Protein AF-A0A5D0RRG0-F1 (afdb_monomer_lite)

Radius of gyration: 28.79 Å; chains: 1; bounding box: 75×60×84 Å

Secondary structure (DSSP, 8-state):
-------------------------------------SS---S--EEEEE-TTT-BEEETT-----SHHHHTT--GGGGSSSHHHHHHHHH-HHHHHHHHHHHH--SS--------HHHHHHHHHHS-HHHHHHHHHHHHHHHTSPP-TTTTSTTT--S-SSHHHHHHHHHHTS-HHHHHHHTEEEEEEEETTEEEEEEEE-S-HHHHHHHHHHTT-SEEEEE-

Foldseek 3Di:
DDDDDDDDDDDDDDDDDDDDDDDDDDDPPPPPPPDDPPPDPDLAQWEWAQEPPFLFTFGDPDDFDFFLCQQLVHDLVCLPPDPSVLVVVVQFVLVLVLLCCLQVVDDDCPPPDDPDSVNSNVSLVPDDPVSNVVSSVVVVVNRRGGDPCPPRRVVRGPDDRGRFSVQQVVVVPDDVVLCVQLQKDWDWDDDVPDTDTGIGRPDDQVSSQVSCVVVVHSYHYDHD

Organism: NCBI:txid2603819

pLDDT: mean 74.75, std 23.19, range [27.7, 97.56]

Sequence (224 aa):
MSKKTVPQTTENQATQSQSSGAGDLGTEAQINATTKTDGAHPAELMIFDVMPDSGEIVLSDYEPNTDRYTAYDVSPDELQFGEGFYDLLDRIEELRSEIYWRAVEPDGDDELEDYETGMIAELIDALPDQKRTELSRQLQRWFECEPDFEERDSNDIVRPMDGRQFAFELFWNYDPEILDALQISVVEGEHPGSSYYAPEMEGPVDEANRIAEERGLPWRFRLG

Structure (mmCIF, N/CA/C/O backbone):
data_AF-A0A5D0RRG0-F1
#
_entry.id   AF-A0A5D0RRG0-F1
#
loop_
_atom_site.group_PDB
_atom_site.id
_atom_site.type_symbol
_atom_site.label_atom_id
_atom_site.label_alt_id
_atom_site.label_comp_id
_atom_site.label_asym_id
_atom_site.label_entity_id
_atom_site.label_seq_id
_atom_site.pdbx_PDB_ins_code
_atom_site.Cartn_x
_atom_site.Cartn_y
_atom_site.Cartn_z
_atom_site.occupancy
_atom_site.B_iso_or_equiv
_atom_site.auth_seq_id
_atom_site.auth_comp_id
_atom_site.auth_asym_id
_atom_site.auth_atom_id
_atom_site.pdbx_PDB_model_num
ATOM 1 N N . MET A 1 1 ? -44.900 -22.771 -59.179 1.00 38.78 1 MET A N 1
ATOM 2 C CA . MET A 1 1 ? -45.135 -24.230 -59.110 1.00 38.78 1 MET A CA 1
ATOM 3 C C . MET A 1 1 ? -44.524 -24.697 -57.801 1.00 38.78 1 MET A C 1
ATOM 5 O O . MET A 1 1 ? -43.333 -24.535 -57.630 1.00 38.78 1 MET A O 1
ATOM 9 N N . SER A 1 2 ? -45.357 -24.819 -56.767 1.00 35.19 2 SER A N 1
ATOM 10 C CA . SER A 1 2 ? -45.807 -26.104 -56.195 1.00 35.19 2 SER A CA 1
ATOM 11 C C . SER A 1 2 ? -44.717 -26.778 -55.364 1.00 35.19 2 SER A C 1
ATOM 13 O O . SER A 1 2 ? -43.652 -27.029 -55.891 1.00 35.19 2 SER A O 1
ATOM 15 N N . LYS A 1 3 ? -44.913 -27.194 -54.115 1.00 31.44 3 LYS A N 1
ATOM 16 C CA . LYS A 1 3 ? -45.988 -27.107 -53.106 1.00 31.44 3 LYS A CA 1
ATOM 17 C C . LYS A 1 3 ? -45.394 -27.861 -51.895 1.00 31.44 3 LYS A C 1
ATOM 19 O O . LYS A 1 3 ? -44.789 -28.892 -52.140 1.00 31.44 3 LYS A O 1
ATOM 24 N N . LYS A 1 4 ? -45.642 -27.359 -50.672 1.00 31.16 4 LYS A N 1
ATOM 25 C CA . LYS A 1 4 ? -46.037 -28.063 -49.420 1.00 31.16 4 LYS A CA 1
ATOM 26 C C . LYS A 1 4 ? -45.253 -29.348 -49.012 1.00 31.16 4 LYS A C 1
ATOM 28 O O . LYS A 1 4 ? -44.971 -30.201 -49.831 1.00 31.16 4 LYS A O 1
ATOM 33 N N . THR A 1 5 ? -45.000 -29.676 -47.743 1.00 33.75 5 THR A N 1
ATOM 34 C CA . THR A 1 5 ? -45.968 -29.777 -46.634 1.00 33.75 5 THR A CA 1
ATOM 35 C C . THR A 1 5 ? -45.214 -30.169 -45.345 1.00 33.75 5 THR A C 1
ATOM 37 O O . THR A 1 5 ? -44.470 -31.141 -45.355 1.00 33.75 5 THR A O 1
ATOM 40 N N . VAL A 1 6 ? -45.449 -29.438 -44.255 1.00 39.88 6 VAL A N 1
ATOM 41 C CA . VAL A 1 6 ? -45.415 -29.871 -42.832 1.00 39.88 6 VAL A CA 1
ATOM 42 C C . VAL A 1 6 ? -46.835 -30.419 -42.548 1.00 39.88 6 VAL A C 1
ATOM 44 O O . VAL A 1 6 ? -47.739 -29.810 -43.139 1.00 39.88 6 VAL A O 1
ATOM 47 N N . PRO A 1 7 ? -47.129 -31.481 -41.737 1.00 43.53 7 PRO A N 1
ATOM 48 C CA . PRO A 1 7 ? -47.170 -31.300 -40.266 1.00 43.53 7 PRO A CA 1
ATOM 49 C C . PRO A 1 7 ? -47.192 -32.517 -39.287 1.00 43.53 7 PRO A C 1
ATOM 51 O O . PRO A 1 7 ? -47.435 -33.651 -39.676 1.00 43.53 7 PRO A O 1
ATOM 54 N N . GLN A 1 8 ? -47.041 -32.153 -37.993 1.00 31.16 8 GLN A N 1
ATOM 55 C CA . GLN A 1 8 ? -47.723 -32.621 -36.750 1.00 31.16 8 GLN A CA 1
ATOM 56 C C . GLN A 1 8 ? -47.460 -34.045 -36.201 1.00 31.16 8 GLN A C 1
ATOM 58 O O . GLN A 1 8 ? -47.454 -35.005 -36.956 1.00 31.16 8 GLN A O 1
ATOM 63 N N . THR A 1 9 ? -47.074 -34.258 -34.927 1.00 31.39 9 THR A N 1
ATOM 64 C CA . THR A 1 9 ? -47.675 -34.012 -33.575 1.00 31.39 9 THR A CA 1
ATOM 65 C C . THR A 1 9 ? -48.423 -35.237 -33.030 1.00 31.39 9 THR A C 1
ATOM 67 O O . THR A 1 9 ? -49.401 -35.674 -33.625 1.00 31.39 9 THR A O 1
ATOM 70 N N . THR A 1 10 ? -48.016 -35.727 -31.850 1.00 34.03 10 THR A N 1
ATOM 71 C CA . THR A 1 10 ? -48.849 -36.431 -30.839 1.00 34.03 10 THR A CA 1
ATOM 72 C C . THR A 1 10 ? -48.050 -36.409 -29.519 1.00 34.03 10 THR A C 1
ATOM 74 O O . THR A 1 10 ? -46.910 -36.857 -29.508 1.00 34.03 10 THR A O 1
ATOM 77 N N . GLU A 1 11 ? -48.389 -35.606 -28.503 1.00 30.50 11 GLU A N 1
ATOM 78 C CA . GLU A 1 11 ? -49.368 -35.835 -27.414 1.00 30.50 11 GLU A CA 1
ATOM 79 C C . GLU A 1 11 ? -49.243 -37.172 -26.655 1.00 30.50 11 GLU A C 1
ATOM 81 O O . GLU A 1 11 ? -49.491 -38.233 -27.219 1.00 30.50 11 GLU A O 1
ATOM 86 N N . ASN A 1 12 ? -48.919 -37.085 -25.354 1.00 32.94 12 ASN A N 1
ATOM 87 C CA . ASN A 1 12 ? -49.545 -37.815 -24.230 1.00 32.94 12 ASN A CA 1
ATOM 88 C C . ASN A 1 12 ? -48.937 -37.294 -22.910 1.00 32.94 12 ASN A C 1
ATOM 90 O O . ASN A 1 12 ? -47.729 -37.356 -22.725 1.00 32.94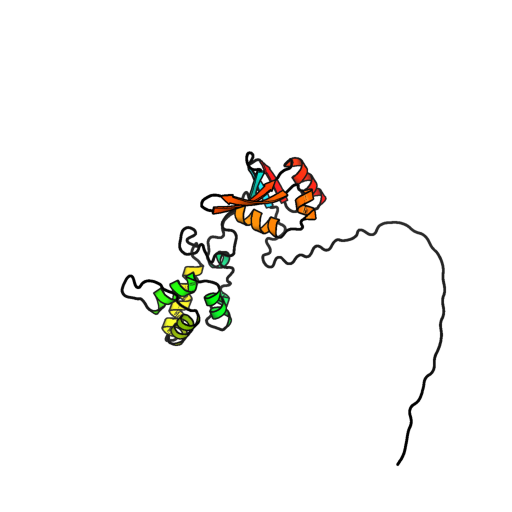 12 ASN A O 1
ATOM 94 N N . GLN A 1 13 ? -49.670 -36.504 -22.122 1.00 31.42 13 GLN A N 1
ATOM 95 C CA . GLN A 1 13 ? -50.659 -36.865 -21.089 1.00 31.42 13 GLN A CA 1
ATOM 96 C C . GLN A 1 13 ? -50.065 -37.191 -19.708 1.00 31.42 13 GLN A C 1
ATOM 98 O O . GLN A 1 13 ? -49.008 -37.789 -19.559 1.00 31.42 13 GLN A O 1
ATOM 103 N N . ALA A 1 14 ? -50.789 -36.685 -18.713 1.00 30.94 14 ALA A N 1
ATOM 104 C CA . ALA A 1 14 ? -50.402 -36.425 -17.340 1.00 30.94 14 ALA A CA 1
ATOM 105 C C . ALA A 1 14 ? -50.586 -37.620 -16.396 1.00 30.94 14 ALA A C 1
ATOM 107 O O . ALA A 1 14 ? -51.431 -38.476 -16.633 1.00 30.94 14 ALA A O 1
ATOM 108 N N . THR A 1 15 ? -49.933 -37.544 -15.232 1.00 32.03 15 THR A N 1
ATOM 109 C CA . THR A 1 15 ? -50.487 -38.068 -13.974 1.00 32.03 15 THR A CA 1
ATOM 110 C C . THR A 1 15 ? -50.001 -37.227 -12.795 1.00 32.03 15 THR A C 1
ATOM 112 O O . THR A 1 15 ? -48.809 -37.164 -12.510 1.00 32.03 15 THR A O 1
ATOM 115 N N . GLN A 1 16 ? -50.954 -36.586 -12.116 1.00 30.50 16 GLN A N 1
ATOM 116 C CA . GLN A 1 16 ? -50.827 -36.100 -10.743 1.00 30.50 16 GLN A CA 1
ATOM 117 C C . GLN A 1 16 ? -50.875 -37.286 -9.771 1.00 30.50 16 GLN A C 1
ATOM 119 O O . GLN A 1 16 ? -51.626 -38.238 -9.982 1.00 30.50 16 GLN A O 1
ATOM 124 N N . SER A 1 17 ? -50.169 -37.179 -8.649 1.00 32.12 17 SER A N 1
ATOM 125 C CA . SER A 1 17 ? -50.569 -37.795 -7.381 1.00 32.12 17 SER A CA 1
ATOM 126 C C . SER A 1 17 ? -50.049 -36.935 -6.233 1.00 32.12 17 SER A C 1
ATOM 128 O O . SER A 1 17 ? -48.848 -36.737 -6.082 1.00 32.12 17 SER A O 1
ATOM 130 N N . GLN A 1 18 ? -50.985 -36.384 -5.464 1.00 31.89 18 GLN A N 1
ATOM 131 C CA . GLN A 1 18 ? -50.750 -35.776 -4.160 1.00 31.89 18 GLN A CA 1
ATOM 132 C C . GLN A 1 18 ? -50.652 -36.889 -3.106 1.00 31.89 18 GLN A C 1
ATOM 134 O O . GLN A 1 18 ? -51.501 -37.778 -3.098 1.00 31.89 18 GLN A O 1
ATOM 139 N N . SER A 1 19 ? -49.722 -36.785 -2.154 1.00 30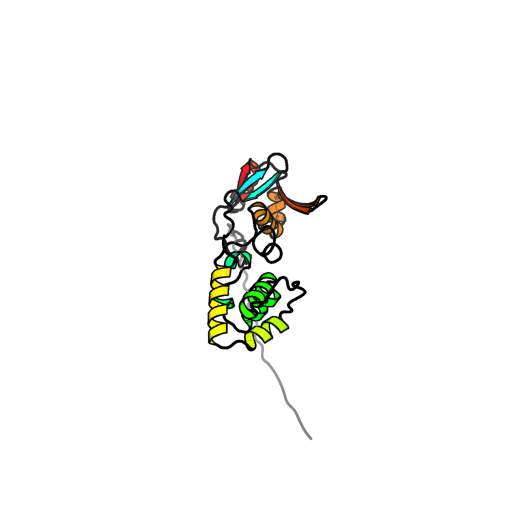.22 19 SER A N 1
ATOM 140 C CA . SER A 1 19 ? -50.016 -37.161 -0.765 1.00 30.22 19 SER A CA 1
ATOM 141 C C . SER A 1 19 ? -49.112 -36.423 0.223 1.00 30.22 19 SER A C 1
ATOM 143 O O . SER A 1 19 ? -47.890 -36.469 0.140 1.00 30.22 19 SER A O 1
ATOM 145 N N . SER A 1 20 ? -49.789 -35.774 1.157 1.00 30.38 20 SER A N 1
ATOM 146 C CA . SER A 1 20 ? -49.382 -35.151 2.415 1.00 30.38 20 SER A CA 1
ATOM 147 C C . SER A 1 20 ? -48.426 -35.957 3.307 1.00 30.38 20 SER A C 1
ATOM 149 O O . SER A 1 20 ? -48.618 -37.157 3.486 1.00 30.38 20 SER A O 1
ATOM 151 N N . GLY A 1 21 ? -47.524 -35.253 3.998 1.00 27.70 21 GLY A N 1
ATOM 152 C CA . GLY A 1 21 ? -46.806 -35.739 5.180 1.00 27.70 21 GLY A CA 1
ATOM 153 C C . GLY A 1 21 ? -45.973 -34.625 5.822 1.00 27.70 21 GLY A C 1
ATOM 154 O O . GLY A 1 21 ? -45.099 -34.069 5.172 1.00 27.70 21 GLY A O 1
ATOM 155 N N . ALA A 1 22 ? -46.298 -34.271 7.065 1.00 34.09 22 ALA A N 1
ATOM 156 C CA . ALA A 1 22 ? -45.616 -33.271 7.884 1.00 34.09 22 ALA A CA 1
ATOM 157 C C . ALA A 1 22 ? -44.334 -33.824 8.546 1.00 34.09 22 ALA A C 1
ATOM 159 O O . ALA A 1 22 ? -44.263 -35.018 8.833 1.00 34.09 22 ALA A O 1
ATOM 160 N N . GLY A 1 23 ? -43.384 -32.932 8.838 1.00 28.56 23 GLY A N 1
ATOM 161 C CA . GLY A 1 23 ? -42.142 -33.143 9.604 1.00 28.56 23 GLY A CA 1
ATOM 162 C C . GLY A 1 23 ? -41.140 -32.066 9.174 1.00 28.56 23 GLY A C 1
ATOM 163 O O . GLY A 1 23 ? -40.709 -32.079 8.031 1.00 28.56 23 GLY A O 1
ATOM 164 N N . ASP A 1 24 ? -41.056 -30.930 9.861 1.00 30.05 24 ASP A N 1
ATOM 165 C CA . ASP A 1 24 ? -40.259 -30.670 11.072 1.00 30.05 24 ASP A CA 1
ATOM 166 C C . ASP A 1 24 ? -38.734 -30.723 10.840 1.00 30.05 24 ASP A C 1
ATOM 168 O O . ASP A 1 24 ? -38.211 -31.675 10.267 1.00 30.05 24 ASP A O 1
ATOM 172 N N . LEU A 1 25 ? -38.078 -29.691 11.382 1.00 29.80 25 LEU A N 1
ATOM 173 C CA . LEU A 1 25 ? -36.642 -29.455 11.571 1.00 29.80 25 LEU A CA 1
ATOM 174 C C . LEU A 1 25 ? -35.797 -28.965 10.381 1.00 29.80 25 LEU A C 1
ATOM 176 O O . LEU A 1 25 ? -35.422 -29.712 9.486 1.00 29.80 25 LEU A O 1
ATOM 180 N N . GLY A 1 26 ? -35.380 -27.700 10.517 1.00 37.00 26 GLY A N 1
ATOM 181 C CA . GLY A 1 26 ? -33.992 -27.275 10.331 1.00 37.00 26 GLY A CA 1
ATOM 182 C C . GLY A 1 26 ? -33.478 -27.248 8.899 1.00 37.00 26 GLY A C 1
ATOM 183 O O . GLY A 1 26 ? -32.990 -28.241 8.371 1.00 37.00 26 GLY A O 1
ATOM 184 N N . THR A 1 27 ? -33.466 -26.068 8.291 1.00 30.55 27 THR A N 1
ATOM 185 C CA . THR A 1 27 ? -32.517 -25.799 7.210 1.00 30.55 27 THR A CA 1
ATOM 186 C C . THR A 1 27 ? -31.850 -24.476 7.523 1.00 30.55 27 THR A C 1
ATOM 188 O O . THR A 1 27 ? -32.409 -23.406 7.295 1.00 30.55 27 THR A O 1
ATOM 191 N N . GLU A 1 28 ? -30.680 -24.595 8.146 1.00 30.91 28 GLU A N 1
ATOM 192 C CA . GLU A 1 28 ? -29.674 -23.550 8.234 1.00 30.91 28 GLU A CA 1
ATOM 193 C C . GLU A 1 28 ? -29.468 -22.989 6.826 1.00 30.91 28 GLU A C 1
ATOM 195 O O . GLU A 1 28 ? -29.044 -23.694 5.907 1.00 30.91 28 GLU A O 1
ATOM 200 N N . ALA A 1 29 ? -29.830 -21.723 6.640 1.00 28.84 29 ALA A N 1
ATOM 201 C CA . ALA A 1 29 ? -29.401 -20.970 5.483 1.00 28.84 29 ALA A CA 1
ATOM 202 C C . ALA A 1 29 ? -27.888 -20.779 5.628 1.00 28.84 29 ALA A C 1
ATOM 204 O O . ALA A 1 29 ? -27.431 -19.893 6.344 1.00 28.84 29 ALA A O 1
ATOM 205 N N . GLN A 1 30 ? -27.112 -21.660 4.997 1.00 29.25 30 GLN A N 1
ATOM 206 C CA . GLN A 1 30 ? -25.696 -21.429 4.748 1.00 29.25 30 GLN A CA 1
ATOM 207 C C . GLN A 1 30 ? -25.582 -20.187 3.868 1.00 29.25 30 GLN A C 1
ATOM 209 O O . GLN A 1 30 ? -25.828 -20.221 2.661 1.00 29.25 30 GLN A O 1
ATOM 214 N N . ILE A 1 31 ? -25.253 -19.071 4.507 1.00 32.81 31 ILE A N 1
ATOM 215 C CA . ILE A 1 31 ? -24.885 -17.832 3.845 1.00 32.81 31 ILE A CA 1
ATOM 216 C C . ILE A 1 31 ? -23.463 -18.058 3.324 1.00 32.81 31 ILE A C 1
ATOM 218 O O . ILE A 1 31 ? -22.490 -17.945 4.063 1.00 32.81 31 ILE A O 1
ATOM 222 N N . ASN A 1 32 ? -23.338 -18.462 2.060 1.00 28.56 32 ASN A N 1
ATOM 223 C CA . ASN A 1 32 ? -22.055 -18.459 1.363 1.00 28.56 32 ASN A CA 1
ATOM 224 C C . ASN A 1 32 ? -21.670 -17.002 1.076 1.00 28.56 32 ASN A C 1
ATOM 226 O O . ASN A 1 32 ? -21.953 -16.476 0.000 1.00 28.56 32 ASN A O 1
ATOM 230 N N . ALA A 1 33 ? -21.026 -16.354 2.043 1.00 31.77 33 ALA A N 1
ATOM 231 C CA . ALA A 1 33 ? -20.250 -15.148 1.801 1.00 31.77 33 ALA A CA 1
ATOM 232 C C . ALA A 1 33 ? -18.906 -15.571 1.192 1.00 31.77 33 ALA A C 1
ATOM 234 O O . ALA A 1 33 ? -17.938 -15.858 1.887 1.00 31.77 33 ALA A O 1
ATOM 235 N N . THR A 1 34 ? -18.868 -15.692 -0.133 1.00 30.66 34 THR A N 1
ATOM 236 C CA . THR A 1 34 ? -17.612 -15.729 -0.888 1.00 30.66 34 THR A CA 1
ATOM 237 C C . THR A 1 34 ? -17.473 -14.388 -1.589 1.00 30.66 34 THR A C 1
ATOM 239 O O . THR A 1 34 ? -17.794 -14.251 -2.768 1.00 30.66 34 THR A O 1
ATOM 242 N N . THR A 1 35 ? -17.044 -13.373 -0.847 1.00 33.53 35 THR A N 1
ATOM 243 C CA . THR A 1 35 ? -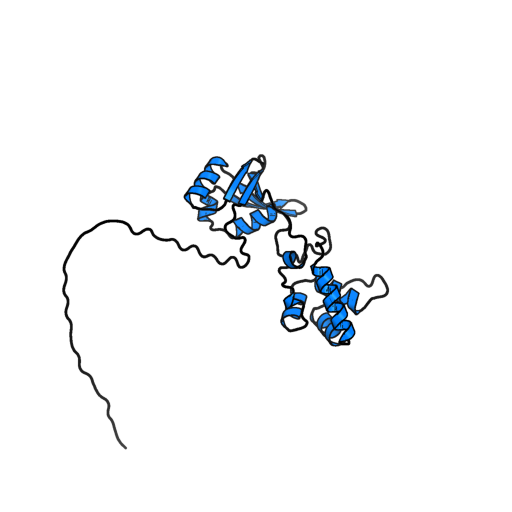16.481 -12.165 -1.443 1.00 33.53 35 THR A CA 1
ATOM 244 C C . THR A 1 35 ? -15.044 -12.481 -1.840 1.00 33.53 35 THR A C 1
ATOM 246 O O . THR A 1 35 ? -14.206 -12.841 -1.018 1.00 33.53 35 THR A O 1
ATOM 249 N N . LYS A 1 36 ? -14.789 -12.423 -3.148 1.00 30.67 36 LYS A N 1
ATOM 250 C CA . LYS A 1 36 ? -13.443 -12.408 -3.714 1.00 30.67 36 LYS A CA 1
ATOM 251 C C . LYS A 1 36 ? -12.755 -11.120 -3.269 1.00 30.67 36 LYS A C 1
ATOM 253 O O . LYS A 1 36 ? -12.980 -10.073 -3.866 1.00 30.67 36 LYS A O 1
ATOM 258 N N . THR A 1 37 ? -11.913 -11.213 -2.257 1.00 33.56 37 THR A N 1
ATOM 259 C CA . THR A 1 37 ? -10.744 -10.351 -2.129 1.00 33.56 37 THR A CA 1
ATOM 260 C C . THR A 1 37 ? -9.582 -11.114 -2.764 1.00 33.56 37 THR A C 1
ATOM 262 O O . THR A 1 37 ? -9.014 -12.030 -2.171 1.00 33.56 37 THR A O 1
ATOM 265 N N . ASP A 1 38 ? -9.277 -10.800 -4.027 1.00 31.31 38 ASP A N 1
ATOM 266 C CA . ASP A 1 38 ? -8.014 -11.208 -4.655 1.00 31.31 38 ASP A CA 1
ATOM 267 C C . ASP A 1 38 ? -6.906 -10.376 -3.978 1.00 31.31 38 ASP A C 1
ATOM 269 O O . ASP A 1 38 ? -6.578 -9.265 -4.367 1.00 31.31 38 ASP A O 1
ATOM 273 N N . GLY A 1 39 ? -6.467 -10.889 -2.831 1.00 33.41 39 GLY A N 1
ATOM 274 C CA . GLY A 1 39 ? -5.601 -10.237 -1.846 1.00 33.41 39 GLY A CA 1
ATOM 275 C C . GLY A 1 39 ? -5.731 -10.932 -0.490 1.00 33.41 39 GLY A C 1
ATOM 276 O O . GLY A 1 39 ? -5.778 -10.283 0.549 1.00 33.41 39 GLY A O 1
ATOM 277 N N . ALA A 1 40 ? -5.918 -12.255 -0.519 1.00 32.59 40 ALA A N 1
ATOM 278 C CA . ALA A 1 40 ? -6.312 -13.056 0.625 1.00 32.59 40 ALA A CA 1
ATOM 279 C C . ALA A 1 40 ? -5.214 -13.073 1.697 1.00 32.59 40 ALA A C 1
ATOM 281 O O . ALA A 1 40 ? -4.342 -13.943 1.689 1.00 32.59 40 ALA A O 1
ATOM 282 N N . HIS A 1 41 ? -5.324 -12.185 2.684 1.00 40.47 41 HIS A N 1
ATOM 283 C CA . HIS A 1 41 ? -4.983 -12.602 4.034 1.00 40.47 41 HIS A CA 1
ATOM 284 C C . HIS A 1 41 ? -5.890 -13.806 4.350 1.00 40.47 41 HIS A C 1
ATOM 286 O O . HIS A 1 41 ? -7.113 -13.706 4.181 1.00 40.47 41 HIS A O 1
ATOM 292 N N . PRO A 1 42 ? -5.343 -14.982 4.714 1.00 39.31 42 PRO A N 1
ATOM 293 C CA . PRO A 1 42 ? -6.163 -16.091 5.192 1.00 39.31 42 PRO A CA 1
ATOM 294 C C . PRO A 1 42 ? -7.008 -15.627 6.390 1.00 39.31 42 PRO A C 1
ATOM 296 O O . PRO A 1 42 ? -6.779 -14.549 6.924 1.00 39.31 42 PRO A O 1
ATOM 299 N N . ALA A 1 43 ? -7.994 -16.431 6.805 1.00 54.81 43 ALA A N 1
ATOM 300 C CA . ALA A 1 43 ? -8.867 -16.203 7.968 1.00 54.81 43 ALA A CA 1
ATOM 301 C C . ALA A 1 43 ? -8.096 -16.194 9.312 1.00 54.81 43 ALA A C 1
ATOM 303 O O . ALA A 1 43 ? -8.354 -16.986 10.217 1.00 54.81 43 ALA A O 1
ATOM 304 N N . GLU A 1 44 ? -7.092 -15.338 9.396 1.00 78.94 44 GLU A N 1
ATOM 305 C CA . GLU A 1 44 ? -6.218 -15.074 10.511 1.00 78.94 44 GLU A CA 1
ATOM 306 C C . GLU A 1 44 ? -6.890 -14.016 11.380 1.00 78.94 44 GLU A C 1
ATOM 308 O O . GLU A 1 44 ? -7.549 -13.096 10.894 1.00 78.94 44 GLU A O 1
ATOM 313 N N . LEU A 1 45 ? -6.804 -14.216 12.689 1.00 89.00 45 LEU A N 1
ATOM 314 C CA . LEU A 1 45 ? -7.417 -13.324 13.657 1.00 89.00 45 LEU A CA 1
ATOM 315 C C . LEU A 1 45 ? -6.744 -11.949 13.568 1.00 89.00 45 LEU A C 1
ATOM 317 O O . LEU A 1 45 ? -5.578 -11.822 13.929 1.00 89.00 45 LEU A O 1
ATOM 321 N N . MET A 1 46 ? -7.483 -10.930 13.140 1.00 93.25 46 MET A N 1
ATOM 322 C CA . MET A 1 46 ? -7.017 -9.546 13.108 1.00 93.25 46 MET A CA 1
ATOM 323 C C . MET A 1 46 ? -7.389 -8.843 14.411 1.00 93.25 46 MET A C 1
ATOM 325 O O . MET A 1 46 ? -8.542 -8.895 14.851 1.00 93.25 46 MET A O 1
ATOM 329 N N . ILE A 1 47 ? -6.402 -8.197 15.030 1.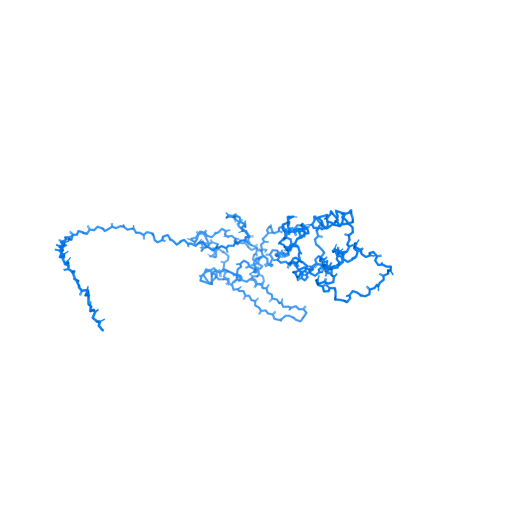00 95.56 47 ILE A N 1
ATOM 330 C CA . ILE A 1 47 ? -6.569 -7.417 16.257 1.00 95.56 47 ILE A CA 1
ATOM 331 C C . ILE A 1 47 ? -6.473 -5.940 15.896 1.00 95.56 47 ILE A C 1
ATOM 333 O O . ILE A 1 47 ? -5.496 -5.526 15.283 1.00 95.56 47 ILE A O 1
ATOM 337 N N . PHE A 1 48 ? -7.473 -5.162 16.288 1.00 96.62 48 PHE A N 1
ATOM 338 C CA . PHE A 1 48 ? -7.528 -3.727 16.068 1.00 96.62 48 PHE A CA 1
ATOM 339 C C . PHE A 1 48 ? -7.460 -2.971 17.398 1.00 96.62 48 PHE A C 1
ATOM 341 O O . PHE A 1 48 ? -8.180 -3.300 18.349 1.00 96.62 48 PHE A O 1
ATOM 348 N N . ASP A 1 49 ? -6.629 -1.935 17.442 1.00 96.94 49 ASP A N 1
ATOM 349 C CA . ASP A 1 49 ? -6.602 -0.941 18.505 1.00 96.94 49 ASP A CA 1
ATOM 350 C C . ASP A 1 49 ? -7.635 0.147 18.207 1.00 96.94 49 ASP A C 1
ATOM 352 O O . ASP A 1 49 ? -7.675 0.698 17.107 1.00 96.94 49 ASP A O 1
ATOM 356 N N . VAL A 1 50 ? -8.473 0.444 19.197 1.00 96.38 50 VAL A N 1
ATOM 357 C CA . VAL A 1 50 ? -9.471 1.516 19.160 1.00 96.38 50 VAL A CA 1
ATOM 358 C C . VAL A 1 50 ? -8.956 2.666 20.011 1.00 96.38 50 VAL A C 1
ATOM 360 O O . VAL A 1 50 ? -8.803 2.525 21.229 1.00 96.38 50 VAL A O 1
ATOM 363 N N . MET A 1 51 ? -8.670 3.794 19.367 1.00 94.19 51 MET A N 1
ATOM 364 C CA . MET A 1 51 ? -8.120 4.978 20.014 1.00 94.19 51 MET A CA 1
ATOM 365 C C . MET A 1 51 ? -9.156 5.578 20.980 1.00 94.19 51 MET A C 1
ATOM 367 O O . MET A 1 51 ? -10.259 5.910 20.547 1.00 94.19 51 MET A O 1
ATOM 371 N N . PRO A 1 52 ? -8.844 5.762 22.278 1.00 88.31 52 PRO A N 1
ATOM 372 C CA . PRO A 1 52 ? -9.845 6.152 23.278 1.00 88.31 52 PRO A CA 1
ATOM 373 C C . PRO A 1 52 ? -10.517 7.512 23.041 1.00 88.31 52 PRO A C 1
ATOM 375 O O . PRO A 1 52 ? -11.664 7.698 23.445 1.00 88.31 52 PRO A O 1
ATOM 378 N N . ASP A 1 53 ? -9.800 8.459 22.429 1.00 88.19 53 ASP A N 1
ATOM 379 C CA . ASP A 1 53 ? -10.259 9.845 22.273 1.00 88.19 53 ASP A CA 1
ATOM 380 C C . ASP A 1 53 ? -11.002 10.094 20.952 1.00 88.19 53 ASP A C 1
ATOM 382 O O . ASP A 1 53 ? -11.908 10.926 20.914 1.00 88.19 53 ASP A O 1
ATOM 386 N N . SER A 1 54 ? -10.624 9.394 19.878 1.00 89.50 54 SER A N 1
ATOM 387 C CA . SER A 1 54 ? -11.221 9.545 18.542 1.00 89.50 54 SER A CA 1
ATOM 388 C C . SER A 1 54 ? -12.138 8.390 18.148 1.00 89.50 54 SER A C 1
ATOM 390 O O . SER A 1 54 ? -12.924 8.541 17.228 1.00 89.50 54 SER A O 1
ATOM 392 N N . GLY A 1 55 ? -12.040 7.231 18.804 1.00 92.06 55 GLY A N 1
ATOM 393 C CA . GLY A 1 55 ? -12.667 5.997 18.327 1.00 92.06 55 GLY A CA 1
ATOM 394 C C . GLY A 1 55 ? -11.968 5.391 17.107 1.00 92.06 55 GLY A C 1
ATOM 395 O O . GLY A 1 55 ? -12.399 4.344 16.634 1.00 92.06 55 GLY A O 1
ATOM 396 N N . GLU A 1 56 ? -10.892 6.007 16.609 1.00 94.69 56 GLU A N 1
ATOM 397 C CA . GLU A 1 56 ? -10.157 5.564 15.421 1.00 94.69 56 GLU A CA 1
ATOM 398 C C . GLU A 1 56 ? -9.671 4.121 15.565 1.00 94.69 56 GLU A C 1
ATOM 400 O O . GLU A 1 56 ? -9.092 3.745 16.586 1.00 94.69 56 GLU A O 1
ATOM 405 N N . ILE A 1 57 ? -9.908 3.317 14.531 1.00 94.94 57 ILE A N 1
ATOM 406 C CA . ILE A 1 57 ? -9.571 1.899 14.495 1.00 94.94 57 ILE A CA 1
ATOM 407 C C . ILE A 1 57 ? -8.303 1.701 13.662 1.00 94.94 57 ILE A C 1
ATOM 409 O O . ILE A 1 57 ? -8.240 2.084 12.495 1.00 94.94 57 ILE A O 1
ATOM 413 N N . VAL A 1 58 ? -7.304 1.046 14.250 1.00 93.12 58 VAL A N 1
ATOM 414 C CA . VAL A 1 58 ? -5.999 0.774 13.631 1.00 93.12 58 VAL A CA 1
ATOM 415 C C . VAL A 1 58 ? -5.680 -0.710 13.775 1.00 93.12 58 VAL A C 1
ATOM 417 O O . VAL A 1 58 ? -5.857 -1.272 14.850 1.00 93.12 58 VAL A O 1
ATOM 420 N N . LEU A 1 59 ? -5.204 -1.376 12.721 1.00 93.31 59 LEU A N 1
ATOM 421 C CA . LEU A 1 59 ? -4.710 -2.752 12.834 1.00 93.31 59 LEU A CA 1
ATOM 422 C C . LEU A 1 59 ? -3.453 -2.788 13.727 1.00 93.31 59 LEU A C 1
ATOM 424 O O . LEU A 1 59 ? -2.448 -2.157 13.408 1.00 93.31 59 LEU A O 1
ATOM 428 N N . SER A 1 60 ? -3.522 -3.528 14.838 1.00 89.44 60 SER A N 1
ATOM 429 C CA . SER A 1 60 ? -2.543 -3.496 15.935 1.00 89.44 60 SER A CA 1
ATOM 430 C C . SER A 1 60 ? -1.150 -3.977 15.555 1.00 89.44 60 SER A C 1
ATOM 432 O O . SER A 1 60 ? -0.155 -3.355 15.911 1.00 89.44 60 SER A O 1
ATOM 434 N N . ASP A 1 61 ? -1.084 -5.105 14.855 1.00 84.69 61 ASP A N 1
ATOM 435 C CA . ASP A 1 61 ? 0.169 -5.779 14.514 1.00 84.69 61 ASP A CA 1
ATOM 436 C C . ASP A 1 61 ? 0.471 -5.594 13.019 1.00 84.69 61 ASP A C 1
ATOM 438 O O . ASP A 1 61 ? 0.918 -6.518 12.342 1.00 84.69 61 ASP A O 1
ATOM 442 N N . TYR A 1 62 ? 0.155 -4.411 12.476 1.00 82.75 62 TYR A N 1
ATOM 443 C CA . TYR A 1 62 ? 0.452 -4.111 11.081 1.00 82.75 62 TYR A CA 1
ATOM 444 C C . TYR A 1 62 ? 1.961 -4.001 10.875 1.00 82.75 62 TYR A C 1
ATOM 446 O O . TYR A 1 62 ? 2.595 -3.033 11.297 1.00 82.75 62 TYR A O 1
ATOM 454 N N . GLU A 1 63 ? 2.528 -4.990 10.198 1.00 74.31 63 GLU A N 1
ATOM 455 C CA . GLU A 1 63 ? 3.872 -4.908 9.650 1.00 74.31 63 GLU A CA 1
ATOM 456 C C . GLU A 1 63 ? 3.745 -4.409 8.204 1.00 74.31 63 GLU A C 1
ATOM 458 O O . GLU A 1 63 ? 3.181 -5.126 7.371 1.00 74.31 63 GLU A O 1
ATOM 463 N N . PRO A 1 64 ? 4.209 -3.186 7.882 1.00 67.06 64 PRO A N 1
ATOM 464 C CA . PRO A 1 64 ? 4.208 -2.730 6.502 1.00 67.06 64 PRO A CA 1
ATOM 465 C C . PRO A 1 64 ? 5.045 -3.701 5.672 1.00 67.06 64 PRO A C 1
ATOM 467 O O . PRO A 1 64 ? 6.160 -4.063 6.055 1.00 67.06 64 PRO A O 1
ATOM 470 N N . ASN A 1 65 ? 4.506 -4.146 4.537 1.00 66.75 65 ASN A N 1
ATOM 471 C CA . ASN A 1 65 ? 5.297 -4.952 3.619 1.00 66.75 65 ASN A CA 1
ATOM 472 C C . ASN A 1 65 ? 6.450 -4.098 3.088 1.00 66.75 65 ASN A C 1
ATOM 474 O O . ASN A 1 65 ? 6.242 -3.040 2.499 1.00 66.75 65 ASN A O 1
ATOM 478 N N . THR A 1 66 ? 7.671 -4.566 3.323 1.00 72.25 66 THR A N 1
ATOM 479 C CA . THR A 1 66 ? 8.892 -3.772 3.159 1.00 72.25 66 THR A CA 1
ATOM 480 C C . THR A 1 66 ? 9.460 -3.820 1.744 1.00 72.25 66 THR A C 1
ATOM 482 O O . THR A 1 66 ? 10.632 -3.513 1.568 1.00 72.25 66 THR A O 1
ATOM 485 N N . ASP A 1 67 ? 8.712 -4.286 0.744 1.00 87.81 67 ASP A N 1
ATOM 486 C CA . ASP A 1 67 ? 9.183 -4.327 -0.639 1.00 87.81 67 ASP A CA 1
ATOM 487 C C . ASP A 1 67 ? 8.172 -3.708 -1.605 1.00 87.81 67 ASP A C 1
ATOM 489 O O . ASP A 1 67 ? 6.957 -3.699 -1.386 1.00 87.81 67 ASP A O 1
ATOM 493 N N . ARG A 1 68 ? 8.699 -3.145 -2.691 1.00 89.69 68 ARG A N 1
ATOM 494 C CA . ARG A 1 68 ? 7.902 -2.512 -3.745 1.00 89.69 68 ARG A CA 1
ATOM 495 C C . ARG A 1 68 ? 7.078 -3.523 -4.537 1.00 89.69 68 ARG A C 1
ATOM 497 O O . ARG A 1 68 ? 6.065 -3.131 -5.105 1.00 89.69 68 ARG A O 1
ATOM 504 N N . TYR A 1 69 ? 7.461 -4.806 -4.570 1.00 90.06 69 TYR A N 1
ATOM 505 C CA . TYR A 1 69 ? 6.606 -5.844 -5.167 1.00 90.06 69 TYR A CA 1
ATOM 506 C C . TYR A 1 69 ? 5.247 -5.859 -4.491 1.00 90.06 69 TYR A C 1
ATOM 508 O O . TYR A 1 69 ? 4.210 -5.815 -5.149 1.00 90.06 69 TYR A O 1
ATOM 516 N N . THR A 1 70 ? 5.256 -5.867 -3.166 1.00 85.19 70 THR A N 1
ATOM 517 C CA . THR A 1 70 ? 4.026 -5.879 -2.403 1.00 85.19 70 THR A CA 1
ATOM 518 C C . THR A 1 70 ? 3.362 -4.514 -2.432 1.00 85.19 70 THR A C 1
ATOM 520 O O . THR A 1 70 ? 2.168 -4.448 -2.706 1.00 85.19 70 THR A O 1
ATOM 523 N N . ALA A 1 71 ? 4.118 -3.431 -2.225 1.00 84.31 71 ALA A N 1
ATOM 524 C CA . ALA A 1 71 ? 3.568 -2.075 -2.169 1.00 84.31 71 ALA A CA 1
ATOM 525 C C . ALA A 1 71 ? 2.846 -1.655 -3.465 1.00 84.31 71 ALA A C 1
ATOM 527 O O . ALA A 1 71 ? 1.805 -1.000 -3.401 1.00 84.31 71 ALA A O 1
ATOM 528 N N . TYR A 1 72 ? 3.357 -2.081 -4.626 1.00 87.44 72 TYR A N 1
ATOM 529 C CA . TYR A 1 72 ? 2.771 -1.806 -5.942 1.00 87.44 72 TYR A CA 1
ATOM 530 C C . TYR A 1 72 ? 1.858 -2.913 -6.479 1.00 87.44 72 TYR A C 1
ATOM 532 O O . TYR A 1 72 ? 1.291 -2.764 -7.563 1.00 87.44 72 TYR A O 1
ATOM 540 N N . ASP A 1 73 ? 1.703 -4.015 -5.741 1.00 87.38 73 ASP A N 1
ATOM 541 C CA . ASP A 1 73 ? 0.974 -5.205 -6.186 1.00 87.38 73 ASP A CA 1
ATOM 542 C C . ASP A 1 73 ? 1.462 -5.690 -7.566 1.00 87.38 73 ASP A C 1
ATOM 544 O O . ASP A 1 73 ? 0.737 -5.705 -8.568 1.00 87.38 73 ASP A O 1
ATOM 548 N N . VAL A 1 74 ? 2.756 -6.016 -7.611 1.00 89.81 74 VAL A N 1
ATOM 549 C CA . VAL A 1 74 ? 3.485 -6.490 -8.790 1.00 89.81 74 VAL A CA 1
ATOM 550 C C . VAL A 1 74 ? 4.102 -7.844 -8.480 1.00 89.81 74 VAL A C 1
ATOM 552 O O . VAL A 1 74 ? 4.799 -8.022 -7.482 1.00 89.81 74 VAL A O 1
ATOM 555 N N . SER A 1 75 ? 3.907 -8.809 -9.370 1.00 89.44 75 SER A N 1
ATOM 556 C CA . SER A 1 75 ? 4.622 -10.079 -9.326 1.00 89.44 75 SER A CA 1
ATOM 557 C C . SER A 1 75 ? 5.965 -9.998 -10.074 1.00 89.44 75 SER A C 1
ATOM 559 O O . SER A 1 75 ? 6.085 -9.287 -11.074 1.00 89.44 75 SER A O 1
ATOM 561 N N . PRO A 1 76 ? 6.993 -10.771 -9.669 1.00 88.38 76 PRO A N 1
ATOM 562 C CA . PRO A 1 76 ? 8.284 -10.793 -10.367 1.00 88.38 76 PRO A CA 1
ATOM 563 C C . PRO A 1 76 ? 8.207 -11.143 -11.861 1.00 88.38 76 PRO A C 1
ATOM 565 O O . PRO A 1 76 ? 9.071 -10.728 -12.636 1.00 88.38 76 PRO A O 1
ATOM 568 N N . ASP A 1 77 ? 7.186 -11.896 -12.274 1.00 87.00 77 ASP A N 1
ATOM 569 C CA . ASP A 1 77 ? 6.986 -12.286 -13.670 1.00 87.00 77 ASP A CA 1
ATOM 570 C C . ASP A 1 77 ? 6.487 -11.125 -14.545 1.00 87.00 77 ASP A C 1
ATOM 572 O O . ASP A 1 77 ? 6.800 -11.091 -15.734 1.00 87.00 77 ASP A O 1
ATOM 576 N N . GLU A 1 78 ? 5.790 -10.139 -13.971 1.00 88.19 78 GLU A N 1
ATOM 577 C CA . GLU A 1 78 ? 5.342 -8.937 -14.694 1.00 88.19 78 GLU A CA 1
ATOM 578 C C . GLU A 1 78 ? 6.503 -7.990 -15.040 1.00 88.19 78 GLU A C 1
ATOM 580 O O . GLU A 1 78 ? 6.386 -7.174 -15.951 1.00 88.19 78 GLU A O 1
ATOM 585 N N . LEU A 1 79 ? 7.665 -8.143 -14.390 1.00 87.38 79 LEU A N 1
ATOM 586 C CA . LEU A 1 79 ? 8.890 -7.405 -14.729 1.00 87.38 79 LEU A CA 1
ATOM 587 C C . LEU A 1 79 ? 9.624 -7.952 -15.964 1.00 87.38 79 LEU A C 1
ATOM 589 O O . LEU A 1 79 ? 10.673 -7.427 -16.354 1.00 87.38 79 LEU A O 1
ATOM 593 N N . GLN A 1 80 ? 9.117 -9.021 -16.580 1.00 86.12 80 GLN A N 1
ATOM 594 C CA . GLN A 1 80 ? 9.645 -9.514 -17.847 1.00 86.12 80 GLN A CA 1
ATOM 595 C C . GLN A 1 80 ? 9.164 -8.614 -18.988 1.00 86.12 80 GLN A C 1
ATOM 597 O O . GLN A 1 80 ? 7.964 -8.456 -19.190 1.00 86.12 80 GLN A O 1
ATOM 602 N N . PHE A 1 81 ? 10.095 -8.060 -19.773 1.00 83.38 81 PHE A N 1
ATOM 603 C CA . PHE A 1 81 ? 9.748 -7.191 -20.902 1.00 83.38 81 PHE A CA 1
ATOM 604 C C . PHE A 1 81 ? 8.819 -7.907 -21.896 1.00 83.38 81 PHE A C 1
ATOM 606 O O . PHE A 1 81 ? 9.211 -8.867 -22.563 1.00 83.38 81 PHE A O 1
ATOM 613 N N . GLY A 1 82 ? 7.586 -7.414 -21.980 1.00 82.38 82 GLY A N 1
ATOM 614 C CA . GLY A 1 82 ? 6.472 -7.966 -22.742 1.00 82.38 82 GLY A CA 1
ATOM 615 C C . GLY A 1 82 ? 5.231 -7.088 -22.559 1.00 82.38 82 GLY A C 1
ATOM 616 O O . GLY A 1 82 ? 5.320 -6.028 -21.952 1.00 82.38 82 GLY A O 1
ATOM 617 N N . GLU A 1 83 ? 4.076 -7.523 -23.067 1.00 78.25 83 GLU A N 1
ATOM 618 C CA . GLU A 1 83 ? 2.824 -6.741 -23.024 1.00 78.25 83 GLU A CA 1
ATOM 619 C C . GLU A 1 83 ? 2.470 -6.276 -21.599 1.00 78.25 83 GLU A C 1
ATOM 621 O O . GLU A 1 83 ? 2.306 -5.082 -21.379 1.00 78.25 83 GLU A O 1
ATOM 626 N N . GLY A 1 84 ? 2.511 -7.184 -20.615 1.00 82.88 84 GLY A N 1
ATOM 627 C CA . GLY A 1 84 ? 2.208 -6.853 -19.216 1.00 82.88 84 GLY A CA 1
ATOM 628 C C . GLY A 1 84 ? 3.208 -5.907 -18.540 1.00 82.88 84 GLY A C 1
ATOM 629 O O . GLY A 1 84 ? 2.858 -5.257 -17.564 1.00 82.88 84 GLY A O 1
ATOM 630 N N . PHE A 1 85 ? 4.431 -5.767 -19.063 1.00 88.56 85 PHE A N 1
ATOM 631 C CA . PHE A 1 85 ? 5.395 -4.805 -18.520 1.00 88.56 85 PHE A CA 1
ATOM 632 C C . PHE A 1 85 ? 4.994 -3.360 -18.836 1.00 88.56 85 PHE A C 1
ATOM 634 O O . PHE A 1 85 ? 5.220 -2.464 -18.030 1.00 88.56 85 PHE A O 1
ATOM 641 N N . TYR A 1 86 ? 4.397 -3.117 -20.005 1.00 87.81 86 TYR A N 1
ATOM 642 C CA . TYR A 1 86 ? 3.971 -1.770 -20.391 1.00 87.81 86 TYR A CA 1
ATOM 643 C C . TYR A 1 86 ? 2.745 -1.312 -19.596 1.00 87.81 86 TYR A C 1
ATOM 645 O O . TYR A 1 86 ? 2.657 -0.134 -19.263 1.00 87.81 86 TYR A O 1
ATOM 653 N N . ASP A 1 87 ? 1.884 -2.246 -19.184 1.00 88.94 87 ASP A N 1
ATOM 654 C CA . ASP A 1 87 ? 0.802 -1.958 -18.237 1.00 88.94 87 ASP A CA 1
ATOM 655 C C . ASP A 1 87 ? 1.358 -1.487 -16.877 1.00 88.94 87 ASP A C 1
ATOM 657 O O . ASP A 1 87 ? 0.788 -0.599 -16.241 1.00 88.94 87 ASP A O 1
ATOM 661 N N . LEU A 1 88 ? 2.508 -2.024 -16.437 1.00 90.50 88 LEU A N 1
ATOM 662 C CA . LEU A 1 88 ? 3.187 -1.529 -15.232 1.00 90.50 88 LEU A CA 1
ATOM 663 C C . LEU A 1 88 ? 3.704 -0.102 -15.403 1.00 90.50 88 LEU A C 1
ATOM 665 O O . LEU A 1 88 ? 3.649 0.667 -14.449 1.00 90.50 88 LEU A O 1
ATOM 669 N N . LEU A 1 89 ? 4.194 0.258 -16.593 1.00 89.88 89 LEU A N 1
ATOM 670 C CA . LEU A 1 89 ? 4.654 1.621 -16.862 1.00 89.88 89 LEU A CA 1
ATOM 671 C C . LEU A 1 89 ? 3.512 2.625 -16.788 1.00 89.88 89 LEU A C 1
ATOM 673 O O . LEU A 1 89 ? 3.732 3.719 -16.289 1.00 89.88 89 LEU A O 1
ATOM 677 N N . ASP A 1 90 ? 2.312 2.272 -17.245 1.00 87.00 90 ASP A N 1
ATOM 678 C CA . ASP A 1 90 ? 1.140 3.144 -17.114 1.00 87.00 90 ASP A CA 1
ATOM 679 C C . ASP A 1 90 ? 0.687 3.281 -15.656 1.00 87.00 90 ASP A C 1
ATOM 681 O O . ASP A 1 90 ? 0.254 4.357 -15.243 1.00 87.00 90 ASP A O 1
ATOM 685 N N . ARG A 1 91 ? 0.798 2.201 -14.875 1.00 87.75 91 ARG A N 1
ATOM 686 C CA . ARG A 1 91 ? 0.330 2.146 -13.486 1.00 87.75 91 ARG A CA 1
ATOM 687 C C . ARG A 1 91 ? 1.288 2.777 -12.475 1.00 87.75 91 ARG A C 1
ATOM 689 O O . ARG A 1 91 ? 0.806 3.287 -11.475 1.00 87.75 91 ARG A O 1
ATOM 696 N N . ILE A 1 92 ? 2.599 2.689 -12.699 1.00 89.44 92 ILE A N 1
ATOM 697 C CA . ILE A 1 92 ? 3.628 3.072 -11.722 1.00 89.44 92 ILE A CA 1
ATOM 698 C C . ILE A 1 92 ? 4.498 4.163 -12.345 1.00 89.44 92 ILE A C 1
ATOM 700 O O . ILE A 1 92 ? 5.372 3.889 -13.173 1.00 89.44 92 ILE A O 1
ATOM 704 N N . GLU A 1 93 ? 4.254 5.410 -11.958 1.00 86.25 93 GLU A N 1
ATOM 705 C CA . GLU A 1 93 ? 5.029 6.559 -12.417 1.00 86.25 93 GLU A CA 1
ATOM 706 C C . GLU A 1 93 ? 6.497 6.461 -12.018 1.00 86.25 93 GLU A C 1
ATOM 708 O O . GLU A 1 93 ? 7.386 6.651 -12.856 1.00 86.25 93 GLU A O 1
ATOM 713 N N . GLU A 1 94 ? 6.759 6.052 -10.783 1.00 87.62 94 GLU A N 1
ATOM 714 C CA . GLU A 1 94 ? 8.115 5.939 -10.266 1.00 87.62 94 GLU A CA 1
ATOM 715 C C . GLU A 1 94 ? 8.941 4.895 -11.041 1.00 87.62 94 GLU A C 1
ATOM 717 O O . GLU A 1 94 ? 10.140 5.070 -11.271 1.00 87.62 94 GLU A O 1
ATOM 722 N N . LEU A 1 95 ? 8.297 3.846 -11.567 1.00 90.31 95 LEU A N 1
ATOM 723 C CA . LEU A 1 95 ? 8.949 2.863 -12.434 1.00 90.31 95 LEU A CA 1
ATOM 724 C C . LEU A 1 95 ? 9.441 3.500 -13.743 1.00 90.31 95 LEU A C 1
ATOM 726 O O . LEU A 1 95 ? 10.535 3.167 -14.211 1.00 90.31 95 LEU A O 1
ATOM 730 N N . ARG A 1 96 ? 8.674 4.427 -14.335 1.00 89.25 96 ARG A N 1
ATOM 731 C CA . ARG A 1 96 ? 9.084 5.144 -15.558 1.00 89.25 96 ARG A CA 1
ATOM 732 C C . ARG A 1 96 ? 10.342 5.970 -15.298 1.00 89.25 96 ARG A C 1
ATOM 734 O O . ARG A 1 96 ? 11.310 5.863 -16.058 1.00 89.25 96 ARG A O 1
ATOM 741 N N . SER A 1 97 ? 10.356 6.711 -14.192 1.00 85.44 97 SER A N 1
ATOM 742 C CA . SER A 1 97 ? 11.511 7.488 -13.730 1.00 85.44 97 SER A CA 1
ATOM 743 C C . SER A 1 97 ? 12.736 6.599 -13.512 1.00 85.44 97 SER A C 1
ATOM 745 O O . SER A 1 97 ? 13.814 6.855 -14.052 1.00 85.44 97 SER A O 1
ATOM 747 N N . GLU A 1 98 ? 12.577 5.495 -12.786 1.00 89.19 98 GLU A N 1
ATOM 748 C CA . GLU A 1 98 ? 13.675 4.587 -12.449 1.00 89.19 98 GLU A CA 1
ATOM 749 C C . GLU A 1 98 ? 14.274 3.880 -13.676 1.00 89.19 98 GLU A C 1
ATOM 751 O O . GLU A 1 98 ? 15.486 3.617 -13.711 1.00 89.19 98 GLU A O 1
ATOM 756 N N . ILE A 1 99 ? 13.463 3.596 -14.699 1.00 90.50 99 ILE A N 1
ATOM 757 C CA . ILE A 1 99 ? 13.942 3.073 -15.984 1.00 90.50 99 ILE A CA 1
ATOM 758 C C . ILE A 1 99 ? 14.729 4.133 -16.735 1.00 90.50 99 ILE A C 1
ATOM 760 O O . ILE A 1 99 ? 15.825 3.835 -17.212 1.00 90.50 99 ILE A O 1
ATOM 764 N N . TYR A 1 100 ? 14.195 5.350 -16.832 1.00 86.88 100 TYR A N 1
ATOM 765 C CA . TYR A 1 100 ? 14.861 6.443 -17.526 1.00 86.88 100 TYR A CA 1
ATOM 766 C C . TYR A 1 100 ? 16.260 6.694 -16.950 1.00 86.88 100 TYR A C 1
ATOM 768 O O . TYR A 1 100 ? 17.247 6.626 -17.687 1.00 86.88 100 TYR A O 1
ATOM 776 N N . TRP A 1 101 ? 16.369 6.857 -15.626 1.00 84.88 101 TRP A N 1
ATOM 777 C CA . TRP A 1 101 ? 17.648 7.091 -14.947 1.00 84.88 101 TRP A CA 1
ATOM 778 C C . TRP A 1 101 ? 18.675 5.982 -15.209 1.00 84.88 101 TRP A C 1
ATOM 780 O O . TRP A 1 101 ? 19.850 6.268 -15.441 1.00 84.88 101 TRP A O 1
ATOM 790 N N . ARG A 1 102 ? 18.247 4.713 -15.223 1.00 88.12 102 ARG A N 1
ATOM 791 C CA . ARG A 1 102 ? 19.141 3.561 -15.459 1.00 88.12 102 ARG A CA 1
ATOM 792 C C . ARG A 1 102 ? 19.502 3.344 -16.923 1.00 88.12 102 ARG A C 1
ATOM 794 O O . ARG A 1 102 ? 20.554 2.774 -17.209 1.00 88.12 102 ARG A O 1
ATOM 801 N N . ALA A 1 103 ? 18.618 3.710 -17.844 1.00 85.19 103 ALA A N 1
ATOM 802 C CA . ALA A 1 103 ? 18.803 3.466 -19.269 1.00 85.19 103 ALA A CA 1
ATOM 803 C C . ALA A 1 103 ? 19.531 4.617 -19.974 1.00 85.19 103 ALA A C 1
ATOM 805 O O . ALA A 1 103 ? 20.349 4.355 -20.859 1.00 85.19 103 ALA A O 1
ATOM 806 N N . VAL A 1 104 ? 19.241 5.863 -19.589 1.00 79.69 104 VAL A N 1
ATOM 807 C CA . VAL A 1 104 ? 19.802 7.073 -20.206 1.00 79.69 104 VAL A CA 1
ATOM 808 C C . VAL A 1 104 ? 21.067 7.547 -19.491 1.00 79.69 104 VAL A C 1
ATOM 810 O O . VAL A 1 104 ? 21.934 8.100 -20.160 1.00 79.69 104 VAL A O 1
ATOM 813 N N . GLU A 1 105 ? 21.210 7.279 -18.185 1.00 73.12 105 GLU A N 1
ATOM 814 C CA . GLU A 1 105 ? 22.320 7.785 -17.356 1.00 73.12 105 GLU A CA 1
ATOM 815 C C . GLU A 1 105 ? 22.561 9.303 -17.589 1.00 73.12 105 GLU A C 1
ATOM 817 O O . GLU A 1 105 ? 23.666 9.690 -17.971 1.00 73.12 105 GLU A O 1
ATOM 822 N N . PRO A 1 106 ? 21.536 10.172 -17.456 1.00 66.94 106 PRO A N 1
ATOM 823 C CA . PRO A 1 106 ? 21.640 11.574 -17.864 1.00 66.94 106 PRO A CA 1
ATOM 824 C C . PRO A 1 106 ? 22.673 12.349 -17.024 1.00 66.94 106 PRO A C 1
ATOM 826 O O . PRO A 1 106 ? 22.824 12.146 -15.817 1.00 66.94 106 PRO A O 1
ATOM 829 N N . ASP A 1 107 ? 23.392 13.260 -17.681 1.00 59.41 107 ASP A N 1
ATOM 830 C CA . ASP A 1 107 ? 24.413 14.106 -17.062 1.00 59.41 107 ASP A CA 1
ATOM 831 C C . ASP A 1 107 ? 23.764 15.332 -16.370 1.00 59.41 107 ASP A C 1
ATOM 833 O O . ASP A 1 107 ? 23.783 16.433 -16.920 1.00 59.41 107 ASP A O 1
ATOM 837 N N . GLY A 1 108 ? 23.234 15.183 -15.147 1.00 59.47 108 GLY A N 1
ATOM 838 C CA . GLY A 1 108 ? 22.831 16.315 -14.284 1.00 59.47 108 GLY A CA 1
ATOM 839 C C . GLY A 1 108 ? 21.375 16.324 -13.792 1.00 59.47 108 GLY A C 1
ATOM 840 O O . GLY A 1 108 ? 20.719 15.288 -13.778 1.00 59.47 108 GLY A O 1
ATOM 841 N N . ASP A 1 109 ? 20.905 17.506 -13.360 1.00 55.59 109 ASP A N 1
ATOM 842 C CA . ASP A 1 109 ? 19.521 17.802 -12.928 1.00 55.59 109 ASP A CA 1
ATOM 843 C C . ASP A 1 109 ? 18.631 18.111 -14.151 1.00 55.59 109 ASP A C 1
ATOM 845 O O . ASP A 1 109 ? 18.074 19.206 -14.264 1.00 55.59 109 ASP A O 1
ATOM 849 N N . ASP A 1 110 ? 18.546 17.196 -15.122 1.00 57.81 110 ASP A N 1
ATOM 850 C CA . ASP A 1 110 ? 17.507 17.321 -16.149 1.00 57.81 110 ASP A CA 1
ATOM 851 C C . ASP A 1 110 ? 16.146 17.240 -15.436 1.00 57.81 110 ASP A C 1
ATOM 853 O O . ASP A 1 110 ? 15.828 16.228 -14.808 1.00 57.81 110 ASP A O 1
ATOM 857 N N . GLU A 1 111 ? 15.380 18.338 -15.465 1.00 52.84 111 GLU A N 1
ATOM 858 C CA . GLU A 1 111 ? 14.055 18.405 -14.845 1.00 52.84 111 GLU A CA 1
ATOM 859 C C . GLU A 1 111 ? 13.167 17.303 -15.444 1.00 52.84 111 GLU A C 1
ATOM 861 O O . GLU A 1 111 ? 12.959 17.221 -16.657 1.00 52.84 111 GLU A O 1
ATOM 866 N N . LEU A 1 112 ? 12.703 16.419 -14.558 1.00 55.03 112 LEU A N 1
ATOM 867 C CA . LEU A 1 112 ? 11.862 15.260 -14.835 1.00 55.03 112 LEU A CA 1
ATOM 868 C C . LEU A 1 112 ? 10.453 15.725 -15.229 1.00 55.03 112 LEU A C 1
ATOM 870 O O . LEU A 1 112 ? 9.543 15.686 -14.409 1.00 55.03 112 LEU A O 1
ATOM 874 N N . GLU A 1 113 ? 10.260 16.206 -16.455 1.00 54.44 113 GLU A N 1
ATOM 875 C CA . GLU A 1 113 ? 8.918 16.519 -16.960 1.00 54.44 113 GLU A CA 1
ATOM 876 C C . GLU A 1 113 ? 8.417 15.394 -17.881 1.00 54.44 113 GLU A C 1
ATOM 878 O O . GLU A 1 113 ? 8.894 15.217 -19.003 1.00 54.44 113 GLU A O 1
ATOM 883 N N . ASP A 1 114 ? 7.446 14.634 -17.362 1.00 60.84 114 ASP A N 1
ATOM 884 C CA . ASP A 1 114 ? 6.514 13.750 -18.070 1.00 60.84 114 ASP A CA 1
ATOM 885 C C . ASP A 1 114 ? 7.136 12.714 -19.025 1.00 60.84 114 ASP A C 1
ATOM 887 O O . ASP A 1 114 ? 6.979 12.761 -20.250 1.00 60.84 114 ASP A O 1
ATOM 891 N N . TYR A 1 115 ? 7.779 11.684 -18.465 1.00 70.75 115 TYR A N 1
ATOM 892 C CA . TYR A 1 115 ? 8.136 10.494 -19.238 1.00 70.75 115 TYR A CA 1
ATOM 893 C C . TYR A 1 115 ? 6.903 9.650 -19.544 1.00 70.75 115 TYR A C 1
ATOM 895 O O . TYR A 1 115 ? 6.545 8.742 -18.793 1.00 70.75 115 TYR A O 1
ATOM 903 N N . GLU A 1 116 ? 6.258 9.945 -20.671 1.00 82.56 116 GLU A N 1
ATOM 904 C CA . GLU A 1 116 ? 5.151 9.141 -21.177 1.00 82.56 116 GLU A CA 1
ATOM 905 C C . GLU A 1 116 ? 5.583 7.680 -21.378 1.00 82.56 116 GLU A C 1
ATOM 907 O O . GLU A 1 116 ? 6.675 7.389 -21.885 1.00 82.56 116 GLU A O 1
ATOM 912 N N . THR A 1 117 ? 4.686 6.748 -21.052 1.00 84.19 117 THR A N 1
ATOM 913 C CA . THR A 1 117 ? 4.890 5.303 -21.222 1.00 84.19 117 THR A CA 1
ATOM 914 C C . THR A 1 117 ? 5.406 4.939 -22.610 1.00 84.19 117 THR A C 1
ATOM 916 O O . THR A 1 117 ? 6.313 4.117 -22.733 1.00 84.19 117 THR A O 1
ATOM 919 N N . GLY A 1 118 ? 4.891 5.590 -23.658 1.00 85.62 118 GLY A N 1
ATOM 920 C CA . GLY A 1 118 ? 5.331 5.363 -25.035 1.00 85.62 118 GLY A CA 1
ATOM 921 C C . GLY A 1 118 ? 6.814 5.675 -25.255 1.00 85.62 118 GLY A C 1
ATOM 922 O O . GLY A 1 118 ? 7.516 4.896 -25.896 1.00 85.62 118 GLY A O 1
ATOM 923 N N . MET A 1 119 ? 7.324 6.761 -24.670 1.00 87.75 119 MET A N 1
ATOM 924 C CA . MET A 1 119 ? 8.733 7.139 -24.796 1.00 87.75 119 MET A CA 1
ATOM 925 C C . MET A 1 119 ? 9.646 6.146 -24.065 1.00 87.75 119 MET A C 1
ATOM 927 O O . MET A 1 119 ? 10.676 5.731 -24.599 1.00 87.75 119 MET A O 1
ATOM 931 N N . ILE A 1 120 ? 9.257 5.728 -22.857 1.00 90.12 120 ILE A N 1
ATOM 932 C CA . ILE A 1 120 ? 10.002 4.720 -22.093 1.00 90.12 120 ILE A CA 1
ATOM 933 C C . ILE A 1 120 ? 9.977 3.367 -22.807 1.00 90.12 120 ILE A C 1
ATOM 935 O O . ILE A 1 120 ? 11.000 2.682 -22.867 1.00 90.12 120 ILE A O 1
ATOM 939 N N . ALA A 1 121 ? 8.847 3.002 -23.410 1.00 89.50 121 ALA A N 1
ATOM 940 C CA . ALA A 1 121 ? 8.730 1.781 -24.188 1.00 89.50 121 ALA A CA 1
ATOM 941 C C . ALA A 1 121 ? 9.683 1.771 -25.390 1.00 89.50 121 ALA A C 1
ATOM 943 O O . ALA A 1 121 ? 10.431 0.808 -25.570 1.00 89.50 121 ALA A O 1
ATOM 944 N N . GLU A 1 122 ? 9.721 2.864 -26.158 1.00 89.94 122 GLU A N 1
ATOM 945 C CA . GLU A 1 122 ? 10.651 3.028 -27.279 1.00 89.94 122 GLU A CA 1
ATOM 946 C C . GLU A 1 122 ? 12.117 2.981 -26.828 1.00 89.94 122 GLU A C 1
ATOM 948 O O . GLU A 1 122 ? 12.952 2.358 -27.491 1.00 89.94 122 GLU A O 1
ATOM 953 N N . LEU A 1 123 ? 12.438 3.592 -25.683 1.00 89.88 123 LEU A N 1
ATOM 954 C CA . LEU A 1 123 ? 13.776 3.555 -25.097 1.00 89.88 123 LEU A CA 1
ATOM 955 C C . LEU A 1 123 ? 14.198 2.122 -24.764 1.00 89.88 123 LEU A C 1
ATOM 957 O O . LEU A 1 123 ? 15.273 1.690 -25.186 1.00 89.88 123 LEU A O 1
ATOM 961 N N . ILE A 1 124 ? 13.353 1.374 -24.047 1.00 90.19 124 ILE A N 1
ATOM 962 C CA . ILE A 1 124 ? 13.598 -0.040 -23.737 1.00 90.19 124 ILE A CA 1
ATOM 963 C C . ILE A 1 124 ? 13.778 -0.824 -25.033 1.00 90.19 124 ILE A C 1
ATOM 965 O O . ILE A 1 124 ? 14.685 -1.656 -25.126 1.00 90.19 124 ILE A O 1
ATOM 969 N N . ASP A 1 125 ? 12.970 -0.529 -26.054 1.00 90.56 125 ASP A N 1
ATOM 970 C CA . ASP A 1 125 ? 13.039 -1.229 -27.326 1.00 90.56 125 ASP A CA 1
ATOM 971 C C . ASP A 1 125 ? 14.298 -0.930 -28.150 1.00 90.56 125 ASP A C 1
ATOM 973 O O . ASP A 1 125 ? 14.792 -1.787 -28.893 1.00 90.56 125 ASP A O 1
ATOM 977 N N . ALA A 1 126 ? 14.895 0.239 -27.964 1.00 91.69 126 ALA A N 1
ATOM 978 C CA . ALA A 1 126 ? 16.169 0.586 -28.573 1.00 91.69 126 ALA A CA 1
ATOM 979 C C . ALA A 1 126 ? 17.383 -0.039 -27.852 1.00 91.69 126 ALA A C 1
ATOM 981 O O . ALA A 1 126 ? 18.475 -0.092 -28.430 1.00 91.69 126 ALA A O 1
ATOM 982 N N . LEU A 1 127 ? 17.232 -0.523 -26.610 1.00 90.44 127 LEU A N 1
ATOM 983 C CA . LEU A 1 127 ? 18.351 -1.066 -25.837 1.00 90.44 127 LEU A CA 1
ATOM 984 C C . LEU A 1 127 ? 18.859 -2.406 -26.407 1.00 90.44 127 LEU A C 1
ATOM 986 O O . LEU A 1 127 ? 18.060 -3.306 -26.691 1.00 90.44 127 LEU A O 1
ATOM 990 N N . PRO A 1 128 ? 20.192 -2.608 -26.475 1.00 93.12 128 PRO A N 1
ATOM 991 C CA . PRO A 1 128 ? 20.783 -3.915 -26.759 1.00 93.12 128 PRO A CA 1
ATOM 992 C C . PRO A 1 128 ? 20.387 -4.973 -25.720 1.00 93.12 128 PRO A C 1
ATOM 994 O O . PRO A 1 128 ? 20.304 -4.660 -24.532 1.00 93.12 128 PRO A O 1
ATOM 997 N N . ASP A 1 129 ? 20.285 -6.243 -26.125 1.00 90.88 129 ASP A N 1
ATOM 998 C CA . ASP A 1 129 ? 19.896 -7.370 -25.252 1.00 90.88 129 ASP A CA 1
ATOM 999 C C . ASP A 1 129 ? 20.670 -7.422 -23.926 1.00 90.88 129 ASP A C 1
ATOM 1001 O O . ASP A 1 129 ? 20.105 -7.682 -22.862 1.00 90.88 129 ASP A O 1
ATOM 1005 N N . GLN A 1 130 ? 21.976 -7.136 -23.967 1.00 91.94 130 GLN A N 1
ATOM 1006 C CA . GLN A 1 130 ? 22.815 -7.105 -22.770 1.00 91.94 130 GLN A CA 1
ATOM 1007 C C . GLN A 1 130 ? 22.393 -5.993 -21.799 1.00 91.94 130 GLN A C 1
ATOM 1009 O O . GLN A 1 130 ? 22.343 -6.221 -20.592 1.00 91.94 130 GLN A O 1
ATOM 1014 N N . LYS A 1 131 ? 22.083 -4.800 -22.318 1.00 90.38 131 LYS A N 1
ATOM 1015 C CA . LYS A 1 131 ? 21.618 -3.660 -21.520 1.00 90.38 131 LYS A CA 1
ATOM 1016 C C . LYS A 1 131 ? 20.194 -3.892 -21.010 1.00 90.38 131 LYS A C 1
ATOM 1018 O O . LYS A 1 131 ? 19.946 -3.608 -19.847 1.00 90.38 131 LYS A O 1
ATOM 1023 N N . ARG A 1 132 ? 19.306 -4.506 -21.803 1.00 90.31 132 ARG A N 1
ATOM 1024 C CA . ARG A 1 132 ? 17.977 -4.944 -21.336 1.00 90.31 132 ARG A CA 1
ATOM 1025 C C . ARG A 1 132 ? 18.082 -5.951 -20.187 1.00 90.31 132 ARG A C 1
ATOM 1027 O O . ARG A 1 132 ? 17.448 -5.783 -19.152 1.00 90.31 132 ARG A O 1
ATOM 1034 N N . THR A 1 133 ? 18.934 -6.964 -20.328 1.00 91.25 133 THR A N 1
ATOM 1035 C CA . THR A 1 133 ? 19.157 -7.974 -19.275 1.00 91.25 133 THR A CA 1
ATOM 1036 C C . THR A 1 133 ? 19.701 -7.345 -17.990 1.00 91.25 133 THR A C 1
ATOM 1038 O O . THR A 1 133 ? 19.354 -7.762 -16.886 1.00 91.25 133 THR A O 1
ATOM 1041 N N . GLU A 1 134 ? 20.577 -6.348 -18.120 1.00 92.44 134 GLU A N 1
ATOM 1042 C CA . GLU A 1 134 ? 21.085 -5.589 -16.980 1.00 92.44 134 GLU A CA 1
ATOM 1043 C C . GLU A 1 134 ? 19.982 -4.762 -16.314 1.00 92.44 134 GLU A C 1
ATOM 1045 O O . GLU A 1 134 ? 19.797 -4.879 -15.105 1.00 92.44 134 GLU A O 1
ATOM 1050 N N . LEU A 1 135 ? 19.222 -4.000 -17.103 1.00 91.62 135 LEU A N 1
ATOM 1051 C CA . LEU A 1 135 ? 18.109 -3.182 -16.631 1.00 91.62 135 LEU A CA 1
ATOM 1052 C C . LEU A 1 135 ? 17.083 -4.026 -15.870 1.00 91.62 135 LEU A C 1
ATOM 1054 O O . LEU A 1 135 ? 16.768 -3.703 -14.732 1.00 91.62 135 LEU A O 1
ATOM 1058 N N . SER A 1 136 ? 16.639 -5.154 -16.433 1.00 91.44 136 SER A N 1
ATOM 1059 C CA . SER A 1 136 ? 15.683 -6.058 -15.775 1.00 91.44 136 SER A CA 1
ATOM 1060 C C . SER A 1 136 ? 16.172 -6.509 -14.391 1.00 91.44 136 SER A C 1
ATOM 1062 O O . SER A 1 136 ? 15.427 -6.452 -13.416 1.00 91.44 136 SER A O 1
ATOM 1064 N N . ARG A 1 137 ? 17.459 -6.854 -14.254 1.00 92.00 137 ARG A N 1
ATOM 1065 C CA . ARG A 1 137 ? 18.039 -7.232 -12.955 1.00 92.00 137 ARG A CA 1
ATOM 1066 C C . ARG A 1 137 ? 18.093 -6.066 -11.969 1.00 92.00 137 ARG A C 1
ATOM 1068 O O . ARG A 1 137 ? 17.956 -6.271 -10.767 1.00 92.00 137 ARG A O 1
ATOM 1075 N N . GLN A 1 138 ? 18.359 -4.858 -12.457 1.00 93.44 138 GLN A N 1
ATOM 1076 C CA . GLN A 1 138 ? 18.383 -3.662 -11.618 1.00 93.44 138 GLN A CA 1
ATOM 1077 C C . GLN A 1 138 ? 16.981 -3.287 -11.136 1.00 93.44 138 GLN A C 1
ATOM 1079 O O . GLN A 1 138 ? 16.840 -2.929 -9.971 1.00 93.44 138 GLN A O 1
ATOM 1084 N N . LEU A 1 139 ? 15.966 -3.428 -11.992 1.00 93.62 139 LEU A N 1
ATOM 1085 C CA . LEU A 1 139 ? 14.566 -3.229 -11.619 1.00 93.62 139 LEU A CA 1
ATOM 1086 C C . LEU A 1 139 ? 14.123 -4.266 -10.590 1.00 93.62 139 LEU A C 1
ATOM 1088 O O . LEU A 1 139 ? 13.586 -3.885 -9.563 1.00 93.62 139 LEU A O 1
ATOM 1092 N N . GLN A 1 140 ? 14.438 -5.550 -10.787 1.00 93.00 140 GLN A N 1
ATOM 1093 C CA . GLN A 1 140 ? 14.125 -6.585 -9.794 1.00 93.00 140 GLN A CA 1
ATOM 1094 C C . GLN A 1 140 ? 14.698 -6.251 -8.412 1.00 93.00 140 GLN A C 1
ATOM 1096 O O . GLN A 1 140 ? 13.982 -6.321 -7.423 1.00 93.00 140 GLN A O 1
ATOM 1101 N N . ARG A 1 141 ? 15.963 -5.814 -8.345 1.00 93.00 141 ARG A N 1
ATOM 1102 C CA . ARG A 1 141 ? 16.584 -5.381 -7.081 1.00 93.00 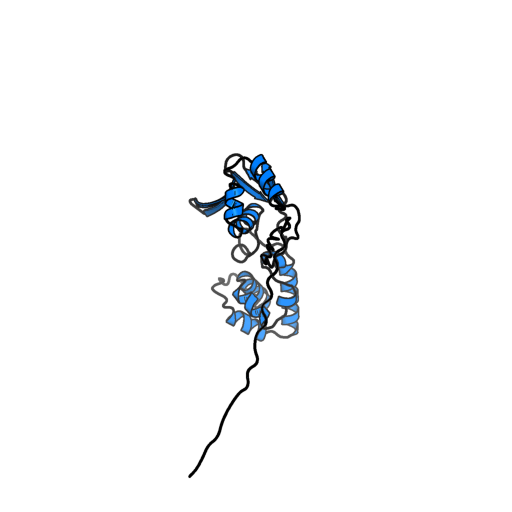141 ARG A CA 1
ATOM 1103 C C . ARG A 1 141 ? 15.934 -4.141 -6.485 1.00 93.00 141 ARG A C 1
ATOM 1105 O O . ARG A 1 141 ? 15.875 -4.017 -5.271 1.00 93.00 141 ARG A O 1
ATOM 1112 N N . TRP A 1 142 ? 15.505 -3.203 -7.323 1.00 93.12 142 TRP A N 1
ATOM 1113 C CA . TRP A 1 142 ? 14.781 -2.024 -6.859 1.00 93.12 142 TRP A CA 1
ATOM 1114 C C . TRP A 1 142 ? 13.419 -2.415 -6.267 1.00 93.12 142 TRP A C 1
ATOM 1116 O O . TRP A 1 142 ? 13.067 -1.935 -5.193 1.00 93.12 142 TRP A O 1
ATOM 1126 N N . PHE A 1 143 ? 12.722 -3.371 -6.889 1.00 93.06 143 PHE A N 1
ATOM 1127 C CA . PHE A 1 143 ? 11.467 -3.913 -6.374 1.00 93.06 143 PHE A CA 1
ATOM 1128 C C . PHE A 1 143 ? 11.623 -4.689 -5.052 1.00 93.06 143 PHE A C 1
ATOM 1130 O O . PHE A 1 143 ? 10.705 -4.691 -4.240 1.00 93.06 143 PHE A O 1
ATOM 1137 N N . GLU A 1 144 ? 12.786 -5.303 -4.808 1.00 92.19 144 GLU A N 1
ATOM 1138 C CA . GLU A 1 144 ? 13.141 -5.947 -3.528 1.00 92.19 144 GLU A CA 1
ATOM 1139 C C . GLU A 1 144 ? 13.435 -4.944 -2.393 1.00 92.19 144 GLU A C 1
ATOM 1141 O O . GLU A 1 144 ? 13.583 -5.353 -1.242 1.00 92.19 144 GLU A O 1
ATOM 1146 N N . CYS A 1 145 ? 13.577 -3.649 -2.693 1.00 89.19 145 CYS A N 1
ATOM 1147 C CA . CYS A 1 145 ? 13.866 -2.627 -1.688 1.00 89.19 145 CYS A CA 1
ATOM 1148 C C . CYS A 1 145 ? 12.580 -2.018 -1.117 1.00 89.19 145 CYS A C 1
ATOM 1150 O O . CYS A 1 145 ? 11.570 -1.904 -1.816 1.00 89.19 145 CYS A O 1
ATOM 1152 N N . GLU A 1 146 ? 12.677 -1.522 0.115 1.00 85.81 146 GLU A N 1
ATOM 1153 C CA . GLU A 1 146 ? 11.611 -0.775 0.785 1.00 85.81 146 GLU A CA 1
ATOM 1154 C C . GLU A 1 146 ? 11.259 0.505 0.019 1.00 85.81 146 GLU A C 1
ATOM 1156 O O . GLU A 1 146 ? 12.178 1.196 -0.455 1.00 85.81 146 GLU A O 1
ATOM 1161 N N . PRO A 1 147 ? 9.959 0.796 -0.181 1.00 82.44 147 PRO A N 1
ATOM 1162 C CA . PRO A 1 147 ? 9.536 2.047 -0.783 1.00 82.44 147 PRO A CA 1
ATOM 1163 C C . PRO A 1 147 ? 9.872 3.240 0.121 1.00 82.44 147 PRO A C 1
ATOM 1165 O O . PRO A 1 147 ? 9.871 3.161 1.346 1.00 82.44 147 PRO A O 1
ATOM 1168 N N . ASP A 1 148 ? 10.176 4.358 -0.515 1.00 78.81 148 ASP A N 1
ATOM 1169 C CA . ASP A 1 148 ? 10.312 5.673 0.076 1.00 78.81 148 ASP A CA 1
ATOM 1170 C C . ASP A 1 148 ? 8.923 6.313 0.189 1.00 78.81 148 ASP A C 1
ATOM 1172 O O . ASP A 1 148 ? 8.409 6.944 -0.741 1.00 78.81 148 ASP A O 1
ATOM 1176 N N . PHE A 1 149 ? 8.304 6.090 1.347 1.00 68.12 149 PHE A N 1
ATOM 1177 C CA . PHE A 1 149 ? 6.944 6.524 1.658 1.00 68.12 149 PHE A CA 1
ATOM 1178 C C . PHE A 1 149 ? 6.786 8.045 1.791 1.00 68.12 149 PHE A C 1
ATOM 1180 O O . PHE A 1 149 ? 5.658 8.534 1.750 1.00 68.12 149 PHE A O 1
ATOM 1187 N N . GLU A 1 150 ? 7.871 8.794 2.002 1.00 63.69 150 GLU A N 1
ATOM 1188 C CA . GLU A 1 150 ? 7.791 10.228 2.312 1.00 63.69 150 GLU A CA 1
ATOM 1189 C C . GLU A 1 150 ? 7.789 11.107 1.059 1.00 63.69 150 GLU A C 1
ATOM 1191 O O . GLU A 1 150 ? 7.308 12.240 1.106 1.00 63.69 150 GLU A O 1
ATOM 1196 N N . GLU A 1 151 ? 8.310 10.598 -0.058 1.00 65.31 151 GLU A N 1
ATOM 1197 C CA . GLU A 1 151 ? 8.527 11.406 -1.256 1.00 65.31 151 GLU A CA 1
ATOM 1198 C C . GLU A 1 151 ? 8.148 10.643 -2.530 1.00 65.31 151 GLU A C 1
ATOM 1200 O O . GLU A 1 151 ? 7.073 10.867 -3.090 1.00 65.31 151 GLU A O 1
ATOM 1205 N N . ARG A 1 152 ? 9.023 9.740 -2.987 1.00 65.56 152 ARG A N 1
ATOM 1206 C CA . ARG A 1 152 ? 9.009 9.227 -4.367 1.00 65.56 152 ARG A CA 1
ATOM 1207 C C . ARG A 1 152 ? 7.913 8.202 -4.639 1.00 65.56 152 ARG A C 1
ATOM 1209 O O . ARG A 1 152 ? 7.201 8.320 -5.625 1.00 65.56 152 ARG A O 1
ATOM 1216 N N . ASP A 1 153 ? 7.751 7.215 -3.761 1.00 65.00 153 ASP A N 1
ATOM 1217 C CA . ASP A 1 153 ? 6.860 6.078 -4.028 1.00 65.00 153 ASP A CA 1
ATOM 1218 C C . ASP A 1 153 ? 5.402 6.351 -3.585 1.00 65.00 153 ASP A C 1
ATOM 1220 O O . ASP A 1 153 ? 4.486 5.608 -3.935 1.00 65.00 153 ASP A O 1
ATOM 1224 N N . SER A 1 154 ? 5.161 7.429 -2.826 1.00 66.06 154 SER A N 1
ATOM 1225 C CA . SER A 1 154 ? 3.895 7.685 -2.113 1.00 66.06 154 SER A CA 1
ATOM 1226 C C . SER A 1 154 ? 2.634 7.707 -2.991 1.00 66.06 154 SER A C 1
ATOM 1228 O O . SER A 1 154 ? 1.574 7.280 -2.534 1.00 66.06 154 SER A O 1
ATOM 1230 N N . ASN A 1 155 ? 2.734 8.164 -4.242 1.00 70.88 155 ASN A N 1
ATOM 1231 C CA . ASN A 1 155 ? 1.582 8.301 -5.141 1.00 70.88 155 ASN A CA 1
ATOM 1232 C C . ASN A 1 155 ? 1.159 6.985 -5.811 1.00 70.88 155 ASN A C 1
ATOM 1234 O O . ASN A 1 155 ? -0.003 6.849 -6.190 1.00 70.88 155 ASN A O 1
ATOM 1238 N N . ASP A 1 156 ? 2.086 6.037 -5.959 1.00 78.00 156 ASP A N 1
ATOM 1239 C CA . ASP A 1 156 ? 1.872 4.802 -6.721 1.00 78.00 156 ASP A CA 1
ATOM 1240 C C . ASP A 1 156 ? 1.592 3.589 -5.820 1.00 78.00 156 ASP A C 1
ATOM 1242 O O . ASP A 1 156 ? 1.235 2.515 -6.307 1.00 78.00 156 ASP A O 1
ATOM 1246 N N . ILE A 1 157 ? 1.774 3.722 -4.503 1.00 78.88 157 ILE A N 1
ATOM 1247 C CA . ILE A 1 157 ? 1.526 2.640 -3.547 1.00 78.88 157 ILE A CA 1
ATOM 1248 C C . ILE A 1 157 ? 0.025 2.321 -3.512 1.00 78.88 157 ILE A C 1
ATOM 1250 O O . ILE A 1 157 ? -0.810 3.168 -3.203 1.00 78.88 157 ILE A O 1
ATOM 1254 N N . VAL A 1 158 ? -0.306 1.060 -3.801 1.00 76.62 158 VAL A N 1
ATOM 1255 C CA . VAL A 1 158 ? -1.690 0.552 -3.885 1.00 76.62 158 VAL A CA 1
ATOM 1256 C C . VAL A 1 158 ? -2.067 -0.363 -2.722 1.00 76.62 158 VAL A C 1
ATOM 1258 O O . VAL A 1 158 ? -3.183 -0.878 -2.673 1.00 76.62 158 VAL A O 1
ATOM 1261 N N . ARG A 1 159 ? -1.127 -0.623 -1.809 1.00 74.06 159 ARG A N 1
ATOM 1262 C CA . ARG A 1 159 ? -1.375 -1.339 -0.556 1.00 74.06 159 ARG A CA 1
ATOM 1263 C C . ARG A 1 159 ? -1.399 -0.359 0.612 1.00 74.06 159 ARG A C 1
ATOM 1265 O O . ARG A 1 159 ? -0.689 0.643 0.565 1.00 74.06 159 ARG A O 1
ATOM 1272 N N . PRO A 1 160 ? -2.104 -0.692 1.703 1.00 73.69 160 PRO A N 1
ATOM 1273 C CA . PRO A 1 160 ? -2.030 0.085 2.925 1.00 73.69 160 PRO A CA 1
ATOM 1274 C C . PRO A 1 160 ? -0.586 0.339 3.371 1.00 73.69 160 PRO A C 1
ATOM 1276 O O . PRO A 1 160 ? 0.246 -0.564 3.388 1.00 73.69 160 PRO A O 1
ATOM 1279 N N . MET A 1 161 ? -0.275 1.565 3.763 1.00 71.44 161 MET A N 1
ATOM 1280 C CA . MET A 1 161 ? 1.052 1.954 4.252 1.00 71.44 161 MET A CA 1
ATOM 1281 C C . MET A 1 161 ? 1.174 1.789 5.767 1.00 71.44 161 MET A C 1
ATOM 1283 O O . MET A 1 161 ? 2.271 1.650 6.300 1.00 71.44 161 MET A O 1
ATOM 1287 N N . ASP A 1 162 ? 0.047 1.787 6.475 1.00 80.88 162 ASP A N 1
ATOM 1288 C CA . ASP A 1 162 ? -0.017 1.630 7.920 1.00 80.88 162 ASP A CA 1
ATOM 1289 C C . ASP A 1 162 ? -1.288 0.869 8.340 1.00 80.88 162 ASP A C 1
ATOM 1291 O O . ASP A 1 162 ? -2.201 0.617 7.543 1.00 80.88 162 ASP A O 1
ATOM 1295 N N . GLY A 1 163 ? -1.361 0.501 9.623 1.00 85.88 163 GLY A N 1
ATOM 1296 C CA . GLY A 1 163 ? -2.503 -0.237 10.163 1.00 85.88 163 GLY A CA 1
ATOM 1297 C C . GLY A 1 163 ? -3.824 0.535 10.098 1.00 85.88 163 GLY A C 1
ATOM 1298 O O . GLY A 1 163 ? -4.890 -0.082 10.129 1.00 85.88 163 GLY A O 1
ATOM 1299 N N . ARG A 1 164 ? -3.781 1.867 9.984 1.00 87.81 164 ARG A N 1
ATOM 1300 C CA . ARG A 1 164 ? -4.965 2.725 9.867 1.00 87.81 164 ARG A CA 1
ATOM 1301 C C . ARG A 1 164 ? -5.507 2.681 8.444 1.00 87.81 164 ARG A C 1
ATOM 1303 O O . ARG A 1 164 ? -6.697 2.450 8.266 1.00 87.81 164 ARG A O 1
ATOM 1310 N N . GLN A 1 165 ? -4.655 2.851 7.436 1.00 82.81 165 GLN A N 1
ATOM 1311 C CA . GLN A 1 165 ? -5.029 2.695 6.031 1.00 82.81 165 GLN A CA 1
ATOM 1312 C C . GLN A 1 165 ? -5.543 1.279 5.764 1.00 82.81 165 GLN A C 1
ATOM 1314 O O . GLN A 1 165 ? -6.530 1.113 5.054 1.00 82.81 165 GLN A O 1
ATOM 1319 N N . PHE A 1 166 ? -4.950 0.267 6.407 1.00 87.62 166 PHE A N 1
ATOM 1320 C CA . PHE A 1 166 ? -5.424 -1.109 6.283 1.00 87.62 166 PHE A CA 1
ATOM 1321 C C . PHE A 1 166 ? -6.842 -1.250 6.833 1.00 87.62 166 PHE A C 1
ATOM 1323 O O . PHE A 1 166 ? -7.720 -1.803 6.172 1.00 87.62 166 PHE A O 1
ATOM 1330 N N . ALA A 1 167 ? -7.080 -0.727 8.039 1.00 91.12 167 ALA A N 1
ATOM 1331 C CA . ALA A 1 167 ? -8.405 -0.726 8.641 1.00 91.12 167 ALA A CA 1
ATOM 1332 C C . ALA A 1 167 ? -9.412 0.048 7.771 1.00 91.12 167 ALA A C 1
ATOM 1334 O O . ALA A 1 167 ? -10.525 -0.432 7.560 1.00 91.12 167 ALA A O 1
ATOM 1335 N N . PHE A 1 168 ? -9.019 1.203 7.225 1.00 89.19 168 PHE A N 1
ATOM 1336 C CA . PHE A 1 168 ? -9.846 1.989 6.311 1.00 89.19 168 PHE A CA 1
ATOM 1337 C C . PHE A 1 168 ? -10.252 1.175 5.083 1.00 89.19 168 PHE A C 1
ATOM 1339 O O . PHE A 1 168 ? -11.444 1.004 4.855 1.00 89.19 168 PHE A O 1
ATOM 1346 N N . GLU A 1 169 ? -9.302 0.617 4.331 1.00 85.00 169 GLU A N 1
ATOM 1347 C CA . GLU A 1 169 ? -9.608 -0.171 3.133 1.00 85.00 169 GLU A CA 1
ATOM 1348 C C . GLU A 1 169 ? -10.467 -1.400 3.447 1.00 85.00 169 GLU A C 1
ATOM 1350 O O . GLU A 1 169 ? -11.405 -1.707 2.703 1.00 85.00 169 GLU A O 1
ATOM 1355 N N . LEU A 1 170 ? -10.175 -2.091 4.555 1.00 89.75 170 LEU A N 1
ATOM 1356 C CA . LEU A 1 170 ? -10.936 -3.258 4.989 1.00 89.75 170 LEU A CA 1
ATOM 1357 C C . LEU A 1 170 ? -12.396 -2.896 5.263 1.00 89.75 170 LEU A C 1
ATOM 1359 O O . LEU A 1 170 ? -13.293 -3.555 4.736 1.00 89.75 170 LEU A O 1
ATOM 1363 N N . PHE A 1 171 ? -12.639 -1.882 6.097 1.00 92.56 171 PHE A N 1
ATOM 1364 C CA . PHE A 1 171 ? -13.992 -1.529 6.518 1.00 92.56 171 PHE A CA 1
ATOM 1365 C C . PHE A 1 171 ? -14.746 -0.757 5.438 1.00 92.56 171 PHE A C 1
ATOM 1367 O O . PHE A 1 171 ? -15.930 -1.004 5.256 1.00 92.56 171 PHE A O 1
ATOM 1374 N N . TRP A 1 172 ? -14.079 0.085 4.650 1.00 88.75 172 TRP A N 1
ATOM 1375 C CA . TRP A 1 172 ? -14.695 0.785 3.520 1.00 88.75 172 TRP A CA 1
ATOM 1376 C C . TRP A 1 172 ? -15.333 -0.174 2.509 1.00 88.75 172 TRP A C 1
ATOM 1378 O O . TRP A 1 172 ? -16.409 0.092 1.976 1.00 88.75 172 TRP A O 1
ATOM 1388 N N . ASN A 1 173 ? -14.687 -1.317 2.270 1.00 87.56 173 ASN A N 1
ATOM 1389 C CA . ASN A 1 173 ? -15.157 -2.326 1.324 1.00 87.56 173 ASN A CA 1
ATOM 1390 C C . ASN A 1 173 ? -16.008 -3.434 1.972 1.00 87.56 173 ASN A C 1
ATOM 1392 O O . ASN A 1 173 ? -16.380 -4.394 1.288 1.00 87.56 173 ASN A O 1
ATOM 1396 N N . TYR A 1 174 ? -16.305 -3.344 3.272 1.00 91.88 174 TYR A N 1
ATOM 1397 C CA . TYR A 1 174 ? -17.067 -4.371 3.978 1.00 91.88 174 TYR A CA 1
ATOM 1398 C C . TYR A 1 174 ? -18.581 -4.149 3.906 1.00 91.88 174 TYR A C 1
ATOM 1400 O O . TYR A 1 174 ? -19.060 -3.066 3.584 1.00 91.88 174 TYR A O 1
ATOM 1408 N N . ASP A 1 175 ? -19.349 -5.195 4.224 1.00 92.69 175 ASP A N 1
ATOM 1409 C CA . ASP A 1 175 ? -20.812 -5.134 4.257 1.00 92.69 175 ASP A CA 1
ATOM 1410 C C . ASP A 1 175 ? -21.302 -4.062 5.258 1.00 92.69 175 ASP A C 1
ATOM 1412 O O . ASP A 1 175 ? -21.076 -4.215 6.466 1.00 92.69 175 ASP A O 1
ATOM 1416 N N . PRO A 1 176 ? -22.010 -3.010 4.797 1.00 90.81 176 PRO A N 1
ATOM 1417 C CA . PRO A 1 176 ? -22.510 -1.948 5.664 1.00 90.81 176 PRO A CA 1
ATOM 1418 C C . PRO A 1 176 ? -23.417 -2.445 6.795 1.00 90.81 176 PRO A C 1
ATOM 1420 O O . PRO A 1 176 ? -23.405 -1.864 7.876 1.00 90.81 176 PRO A O 1
ATOM 1423 N N . GLU A 1 177 ? -24.173 -3.534 6.599 1.00 93.81 177 GLU A N 1
ATOM 1424 C CA . GLU A 1 177 ? -25.037 -4.105 7.648 1.00 93.81 177 GLU A CA 1
ATOM 1425 C C . GLU A 1 177 ? -24.233 -4.795 8.763 1.00 93.81 177 GLU A C 1
ATOM 1427 O O . GLU A 1 177 ? -24.720 -4.993 9.884 1.00 93.81 177 GLU A O 1
ATOM 1432 N N . ILE A 1 178 ? -23.000 -5.208 8.464 1.00 94.12 178 ILE A N 1
ATOM 1433 C CA . ILE A 1 178 ? -22.062 -5.734 9.456 1.00 94.12 178 ILE A CA 1
ATOM 1434 C C . ILE A 1 178 ? -21.407 -4.580 10.213 1.00 94.12 178 ILE A C 1
ATOM 1436 O O . ILE A 1 178 ? -21.335 -4.640 11.439 1.00 94.12 178 ILE A O 1
ATOM 1440 N N . LEU A 1 179 ? -20.971 -3.535 9.505 1.00 94.81 179 LEU A N 1
ATOM 1441 C CA . LEU A 1 179 ? -20.334 -2.362 10.112 1.00 94.81 179 LEU A CA 1
ATOM 1442 C C . LEU A 1 179 ? -21.288 -1.619 11.051 1.00 94.81 179 LEU A C 1
ATOM 1444 O O . LEU A 1 179 ? -20.920 -1.351 12.191 1.00 94.81 179 LEU A O 1
ATOM 1448 N N . ASP A 1 180 ? -22.535 -1.394 10.625 1.00 95.00 180 ASP A N 1
ATOM 1449 C CA . ASP A 1 180 ? -23.581 -0.785 11.458 1.00 95.00 180 ASP A CA 1
ATOM 1450 C C . ASP A 1 180 ? -23.823 -1.600 12.737 1.00 95.00 180 ASP A C 1
ATOM 1452 O O . ASP A 1 180 ? -23.875 -1.060 13.841 1.00 95.00 180 ASP A O 1
ATOM 1456 N N . ALA A 1 181 ? -23.867 -2.931 12.615 1.00 95.00 181 ALA A N 1
ATOM 1457 C CA . ALA A 1 181 ? -24.015 -3.806 13.771 1.00 95.00 181 ALA A CA 1
ATOM 1458 C C . ALA A 1 181 ? -22.816 -3.741 14.726 1.00 95.00 181 ALA A C 1
ATOM 1460 O O . ALA A 1 181 ? -23.006 -3.815 15.936 1.00 95.00 181 ALA A O 1
ATOM 1461 N N . LEU A 1 182 ? -21.598 -3.599 14.202 1.00 95.69 182 LEU A N 1
ATOM 1462 C CA . LEU A 1 182 ? -20.381 -3.408 14.996 1.00 95.69 182 LEU A CA 1
ATOM 1463 C C . LEU A 1 182 ? -20.228 -1.974 15.529 1.00 95.69 182 LEU A C 1
ATOM 1465 O O . LEU A 1 182 ? -19.296 -1.721 16.289 1.00 95.69 182 LEU A O 1
ATOM 1469 N N . GLN A 1 183 ? -21.133 -1.059 15.162 1.00 95.81 183 GLN A N 1
ATOM 1470 C CA . GLN A 1 183 ? -21.053 0.376 15.451 1.00 95.81 183 GLN A CA 1
ATOM 1471 C C . GLN A 1 183 ? -19.758 1.007 14.917 1.00 95.81 183 GLN A C 1
ATOM 1473 O O . GLN A 1 183 ? -19.126 1.817 15.596 1.00 95.81 183 GLN A O 1
ATOM 1478 N N . ILE A 1 184 ? -19.360 0.590 13.713 1.00 95.31 184 ILE A N 1
ATOM 1479 C CA . ILE A 1 184 ? -18.213 1.120 12.980 1.00 95.31 184 ILE A CA 1
ATOM 1480 C C . ILE A 1 184 ? -18.736 2.011 11.857 1.00 95.31 184 ILE A C 1
ATOM 1482 O O . ILE A 1 184 ? -19.538 1.568 11.033 1.00 95.31 184 ILE A O 1
ATOM 1486 N N . SER A 1 185 ? -18.255 3.246 11.802 1.00 92.12 185 SER A N 1
ATOM 1487 C CA . SER A 1 185 ? -18.502 4.176 10.703 1.00 92.12 185 SER A CA 1
ATOM 1488 C C . SER A 1 185 ? -17.174 4.563 10.058 1.00 92.12 185 SER A C 1
ATOM 1490 O O . SER A 1 185 ? -16.137 4.588 10.713 1.00 92.12 185 SER A O 1
ATOM 1492 N N . VAL A 1 186 ? -17.172 4.814 8.748 1.00 87.50 186 VAL A N 1
ATOM 1493 C CA . VAL A 1 186 ? -15.994 5.381 8.083 1.00 87.50 186 VAL A CA 1
ATOM 1494 C C . VAL A 1 186 ? -16.210 6.877 7.947 1.00 87.50 186 VAL A C 1
ATOM 1496 O O . VAL A 1 186 ? -17.159 7.313 7.291 1.00 87.50 186 VAL A O 1
ATOM 1499 N N . VAL A 1 187 ? -15.358 7.654 8.611 1.00 84.38 187 VAL A N 1
ATOM 1500 C CA . VAL A 1 187 ? -15.449 9.111 8.648 1.00 84.38 187 VAL A CA 1
ATOM 1501 C C . VAL A 1 187 ? -14.579 9.698 7.543 1.00 84.38 187 VAL A C 1
ATOM 1503 O O . VAL A 1 187 ? -13.392 9.396 7.434 1.00 84.38 187 VAL A O 1
ATOM 1506 N N . GLU A 1 188 ? -15.189 10.565 6.735 1.00 77.12 188 GLU A N 1
ATOM 1507 C CA . GLU A 1 188 ? -14.508 11.413 5.758 1.00 77.12 188 GLU A CA 1
ATOM 1508 C C . GLU A 1 188 ? -14.516 12.859 6.275 1.00 77.12 188 GLU A C 1
ATOM 1510 O O . GLU A 1 188 ? -15.584 13.448 6.473 1.00 77.12 188 GLU A O 1
ATOM 1515 N N . GLY A 1 189 ? -13.345 13.452 6.510 1.00 61.81 189 GLY A N 1
ATOM 1516 C CA . GLY A 1 189 ? -13.231 14.821 7.016 1.00 61.81 189 GLY A CA 1
ATOM 1517 C C . GLY A 1 189 ? -12.146 15.634 6.315 1.00 61.81 189 GLY A C 1
ATOM 1518 O O . GLY A 1 189 ? -11.043 15.153 6.089 1.00 61.81 189 GLY A O 1
ATOM 1519 N N . GLU A 1 190 ? -12.421 16.903 6.005 1.00 54.19 190 GLU A N 1
ATOM 1520 C CA . GLU A 1 190 ? -11.373 17.846 5.593 1.00 54.19 190 GLU A CA 1
ATOM 1521 C C . GLU A 1 190 ? -10.624 18.375 6.829 1.00 54.19 190 GLU A C 1
ATOM 1523 O O . GLU A 1 190 ? -11.198 19.070 7.675 1.00 54.19 190 GLU A O 1
ATOM 1528 N N . HIS A 1 191 ? -9.318 18.115 6.910 1.00 44.38 191 HIS A N 1
ATOM 1529 C CA . HIS A 1 191 ? -8.397 18.857 7.764 1.00 44.38 191 HIS A CA 1
ATOM 1530 C C . HIS A 1 191 ? -7.555 19.821 6.910 1.00 44.38 191 HIS A C 1
ATOM 1532 O O . HIS A 1 191 ? -7.195 19.511 5.774 1.00 44.38 191 HIS A O 1
ATOM 1538 N N . PRO A 1 192 ? -7.209 21.027 7.401 1.00 39.94 192 PRO A N 1
ATOM 1539 C CA . PRO A 1 192 ? -6.295 21.902 6.673 1.00 39.94 192 PRO A CA 1
ATOM 1540 C C . PRO A 1 192 ? -4.937 21.203 6.497 1.00 39.94 192 PRO A C 1
ATOM 1542 O O . PRO A 1 192 ? -4.175 21.093 7.454 1.00 39.94 192 PRO A O 1
ATOM 1545 N N . GLY A 1 193 ? -4.645 20.737 5.281 1.00 43.59 193 GLY A N 1
ATOM 1546 C CA . GLY A 1 193 ? -3.409 20.024 4.942 1.00 43.59 193 GLY A CA 1
ATOM 1547 C C . GLY A 1 193 ? -3.547 18.513 4.718 1.00 43.59 193 GLY A C 1
ATOM 1548 O O . GLY A 1 193 ? -2.572 17.914 4.282 1.00 43.59 193 GLY A O 1
ATOM 1549 N N . SER A 1 194 ? -4.716 17.903 4.956 1.00 48.69 194 SER A N 1
ATOM 1550 C CA . SER A 1 194 ? -4.990 16.503 4.594 1.00 48.69 194 SER A CA 1
ATOM 1551 C C . SER A 1 194 ? -6.484 16.173 4.640 1.00 48.69 194 SER A C 1
ATOM 1553 O O . SER A 1 194 ? -7.255 16.758 5.398 1.00 48.69 194 SER A O 1
ATOM 1555 N N . SER A 1 195 ? -6.901 15.192 3.853 1.00 56.06 195 SER A N 1
ATOM 1556 C CA . SER A 1 195 ? -8.208 14.563 4.022 1.00 56.06 195 SER A CA 1
ATOM 1557 C C . SER A 1 195 ? -8.064 13.473 5.093 1.00 56.06 195 SER A C 1
ATOM 1559 O O . SER A 1 195 ? -7.250 12.564 4.939 1.00 56.06 195 SER A O 1
ATOM 1561 N N . TYR A 1 196 ? -8.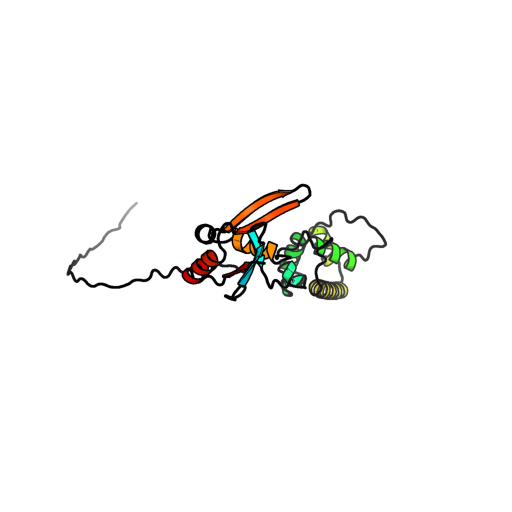783 13.590 6.209 1.00 65.75 196 TYR A N 1
ATOM 1562 C CA . TYR A 1 196 ? -8.858 12.556 7.238 1.00 65.75 196 TYR A CA 1
ATOM 1563 C C . TYR A 1 196 ? -9.840 11.478 6.781 1.00 65.75 196 TYR A C 1
ATOM 1565 O O . TYR A 1 196 ? -11.023 11.757 6.580 1.00 65.75 196 TYR A O 1
ATOM 1573 N N . TYR A 1 197 ? -9.325 10.264 6.608 1.00 75.75 197 TYR A N 1
ATOM 1574 C CA . TYR A 1 197 ? -10.088 9.075 6.254 1.00 75.75 197 TYR A CA 1
ATOM 1575 C C . TYR A 1 197 ? -9.739 7.983 7.254 1.00 75.75 197 TYR A C 1
ATOM 1577 O O . TYR A 1 197 ? -8.633 7.439 7.216 1.00 75.75 197 TYR A O 1
ATOM 1585 N N . ALA A 1 198 ? -10.658 7.690 8.170 1.00 85.56 198 ALA A N 1
ATOM 1586 C CA . ALA A 1 198 ? -10.444 6.648 9.161 1.00 85.56 198 ALA A CA 1
ATOM 1587 C C . ALA A 1 198 ? -11.757 5.950 9.537 1.00 85.56 198 ALA A C 1
ATOM 1589 O O . ALA A 1 198 ? -12.812 6.587 9.599 1.00 85.56 198 ALA A O 1
ATOM 1590 N N . PRO A 1 199 ? -11.712 4.635 9.788 1.00 92.19 199 PRO A N 1
ATOM 1591 C CA . PRO A 1 199 ? -12.794 3.941 10.459 1.00 92.19 199 PRO A CA 1
ATOM 1592 C C . PRO A 1 199 ? -12.798 4.309 11.945 1.00 92.19 199 PRO A C 1
ATOM 1594 O O . PRO A 1 199 ? -11.763 4.251 12.608 1.00 92.19 199 PRO A O 1
ATOM 1597 N N . GLU A 1 200 ? -13.965 4.642 12.477 1.00 94.38 200 GLU A N 1
ATOM 1598 C CA . GLU A 1 200 ? -14.180 4.953 13.886 1.00 94.38 200 GLU A CA 1
ATOM 1599 C C . GLU A 1 200 ? -15.191 3.979 14.498 1.00 94.38 200 GLU A C 1
ATOM 1601 O O . GLU A 1 200 ? -16.173 3.580 13.870 1.00 94.38 200 GLU A O 1
ATOM 1606 N N . MET A 1 201 ? -14.945 3.587 15.747 1.00 94.75 201 MET A N 1
ATOM 1607 C CA . MET A 1 201 ? -15.878 2.832 16.569 1.00 94.75 201 MET A CA 1
ATOM 1608 C C . MET A 1 201 ? -16.655 3.789 17.473 1.00 94.75 201 MET A C 1
ATOM 1610 O O . MET A 1 201 ? -16.099 4.407 18.379 1.00 94.75 201 MET A O 1
ATOM 1614 N N . GLU A 1 202 ? -17.968 3.855 17.274 1.00 93.06 202 GLU A N 1
ATOM 1615 C CA . GLU A 1 202 ? -18.878 4.685 18.076 1.00 93.06 202 GLU A CA 1
ATOM 1616 C C . GLU A 1 202 ? -19.401 3.943 19.323 1.00 93.06 202 GLU A C 1
ATOM 1618 O O . GLU A 1 202 ? -19.993 4.535 20.231 1.00 93.06 202 GLU A O 1
ATOM 1623 N N . GLY A 1 203 ? -19.209 2.622 19.351 1.00 91.00 203 GLY A N 1
ATOM 1624 C CA . GLY A 1 203 ? -19.740 1.701 20.348 1.00 91.00 203 GLY A CA 1
ATOM 1625 C C . GLY A 1 203 ? -18.738 1.201 21.394 1.00 91.00 203 GLY A C 1
ATOM 1626 O O . GLY A 1 203 ? -17.532 1.415 21.286 1.00 91.00 203 GLY A O 1
ATOM 1627 N N . PRO A 1 204 ? -19.207 0.473 22.425 1.00 94.31 204 PRO A N 1
ATOM 1628 C CA . PRO A 1 204 ? -18.325 -0.228 23.350 1.00 94.31 204 PRO A CA 1
ATOM 1629 C C . PRO A 1 204 ? -17.582 -1.388 22.667 1.00 94.31 204 PRO A C 1
ATOM 1631 O O . PRO A 1 204 ? -18.207 -2.284 22.099 1.00 94.31 204 PRO A O 1
ATOM 1634 N N . VAL A 1 205 ? -16.260 -1.442 22.844 1.00 95.88 205 VAL A N 1
ATOM 1635 C CA . VAL A 1 205 ? -15.378 -2.517 22.342 1.00 95.88 205 VAL A CA 1
ATOM 1636 C C . VAL A 1 205 ? -15.873 -3.925 22.706 1.00 95.88 205 VAL A C 1
ATOM 1638 O O . VAL A 1 205 ? -15.839 -4.834 21.876 1.00 95.88 205 VAL A O 1
ATOM 1641 N N . ASP A 1 206 ? -16.362 -4.120 23.934 1.00 96.44 206 ASP A N 1
ATOM 1642 C CA . ASP A 1 206 ? -16.859 -5.422 24.400 1.00 96.44 206 ASP A CA 1
ATOM 1643 C C . ASP A 1 206 ? -18.070 -5.910 23.589 1.00 96.44 206 ASP A C 1
ATOM 1645 O O . ASP A 1 206 ? -18.195 -7.103 23.303 1.00 96.44 206 ASP A O 1
ATOM 1649 N N . GLU A 1 207 ? -18.947 -4.988 23.189 1.00 95.94 207 GLU A N 1
ATOM 1650 C CA . GLU A 1 207 ? -20.134 -5.306 22.399 1.00 95.94 207 GLU A CA 1
ATOM 1651 C C . GLU A 1 207 ? -19.758 -5.623 20.948 1.00 95.94 207 GLU A C 1
ATOM 1653 O O . GLU A 1 207 ? -20.214 -6.630 20.403 1.00 95.94 207 GLU A O 1
ATOM 1658 N N . ALA A 1 208 ? -18.855 -4.839 20.350 1.00 96.62 208 ALA A N 1
ATOM 1659 C CA . ALA A 1 208 ? -18.328 -5.111 19.014 1.00 96.62 208 ALA A CA 1
ATOM 1660 C C . ALA A 1 208 ? -17.646 -6.491 18.942 1.00 96.62 208 ALA A C 1
ATOM 1662 O O . ALA A 1 208 ? -17.894 -7.264 18.017 1.00 96.62 208 ALA A O 1
ATOM 1663 N N . ASN A 1 209 ? -16.854 -6.856 19.957 1.00 97.56 209 ASN A N 1
ATOM 1664 C CA . ASN A 1 209 ? -16.228 -8.178 20.053 1.00 97.56 209 ASN A CA 1
ATOM 1665 C C . ASN A 1 209 ? -17.248 -9.320 20.142 1.00 97.56 209 ASN A C 1
ATOM 1667 O O . ASN A 1 209 ? -17.076 -10.347 19.481 1.00 97.56 209 ASN A O 1
ATOM 1671 N N . ARG A 1 210 ? -18.315 -9.144 20.933 1.00 97.38 210 ARG A N 1
ATOM 1672 C CA . ARG A 1 210 ? -19.405 -10.124 21.037 1.00 97.38 210 ARG A CA 1
ATOM 1673 C C . ARG A 1 210 ? -20.083 -10.335 19.685 1.00 97.38 210 ARG A C 1
ATOM 1675 O O . ARG A 1 210 ? -20.276 -11.473 19.267 1.00 97.38 210 ARG A O 1
ATOM 1682 N N . ILE A 1 211 ? -20.406 -9.249 18.984 1.00 96.06 211 ILE A N 1
ATOM 1683 C CA . ILE A 1 211 ? -21.053 -9.297 17.666 1.00 96.06 211 ILE A CA 1
ATOM 1684 C C . ILE A 1 211 ? -20.128 -9.933 16.625 1.00 96.06 211 ILE A C 1
ATOM 1686 O O . ILE A 1 211 ? -20.580 -10.759 15.832 1.00 96.06 211 ILE A O 1
ATOM 1690 N N . ALA A 1 212 ? -18.833 -9.606 16.648 1.00 94.56 212 ALA A N 1
ATOM 1691 C CA . ALA A 1 212 ? -17.846 -10.224 15.771 1.00 94.56 212 ALA A CA 1
ATOM 1692 C C . ALA A 1 212 ? -17.781 -11.745 15.973 1.00 94.56 212 ALA A C 1
ATOM 1694 O O . ALA A 1 212 ? -17.788 -12.494 14.999 1.00 94.56 212 ALA A O 1
ATOM 1695 N N . GLU A 1 213 ? -17.790 -12.221 17.221 1.00 95.06 213 GLU A N 1
ATOM 1696 C CA . GLU A 1 213 ? -17.833 -13.653 17.528 1.00 95.06 213 GLU A CA 1
ATOM 1697 C C . GLU A 1 213 ? -19.142 -14.315 17.071 1.00 95.06 213 GLU A C 1
ATOM 1699 O O . GLU A 1 213 ? -19.099 -15.347 16.400 1.00 95.06 213 GLU A O 1
ATOM 1704 N N . GLU A 1 214 ? -20.297 -13.705 17.357 1.00 95.12 214 GLU A N 1
ATOM 1705 C CA . GLU A 1 214 ? -21.617 -14.209 16.943 1.00 95.12 214 GLU A CA 1
ATOM 1706 C C . GLU A 1 214 ? -21.755 -14.330 15.421 1.00 95.12 214 GLU A C 1
ATOM 1708 O O . GLU A 1 214 ? -22.423 -15.239 14.925 1.00 95.12 214 GLU A O 1
ATOM 1713 N N . ARG A 1 215 ? -21.104 -13.431 14.676 1.00 92.88 215 ARG A N 1
ATOM 1714 C CA . ARG A 1 215 ? -21.103 -13.418 13.208 1.00 92.88 215 ARG A CA 1
ATOM 1715 C C . ARG A 1 215 ? -19.936 -14.191 12.588 1.00 92.88 215 ARG A C 1
ATOM 1717 O O . ARG A 1 215 ? -19.817 -14.218 11.367 1.00 92.88 215 ARG A O 1
ATOM 1724 N N . GLY A 1 216 ? -19.092 -14.836 13.398 1.00 93.06 216 GLY A N 1
ATOM 1725 C CA . GLY A 1 216 ? -17.945 -15.609 12.917 1.00 93.06 216 GLY A CA 1
ATOM 1726 C C . GLY A 1 216 ? -16.869 -14.762 12.230 1.00 93.06 216 GLY A C 1
ATOM 1727 O O . GLY A 1 216 ? -16.120 -15.280 11.404 1.00 93.06 216 GLY A O 1
ATOM 1728 N N . LEU A 1 217 ? -16.795 -13.468 12.551 1.00 93.50 217 LEU A N 1
ATOM 1729 C CA . LEU A 1 217 ? -15.804 -12.550 12.007 1.00 93.50 217 LEU A CA 1
ATOM 1730 C C . LEU A 1 217 ? -14.451 -12.767 12.704 1.00 93.50 217 LEU A C 1
ATOM 1732 O O . LEU A 1 217 ? -14.394 -12.842 13.941 1.00 93.50 217 LEU A O 1
ATOM 1736 N N . PRO A 1 218 ? -13.339 -12.818 11.950 1.00 94.88 218 PRO A N 1
ATOM 1737 C CA . PRO A 1 218 ? -12.001 -12.997 12.503 1.00 94.88 218 PRO A CA 1
ATOM 1738 C C . PRO A 1 218 ? -11.433 -11.680 13.058 1.00 94.88 218 PRO A C 1
ATOM 1740 O O . PRO A 1 218 ? -10.249 -11.409 12.908 1.00 94.88 218 PRO A O 1
ATOM 1743 N N . TRP A 1 219 ? -12.262 -10.832 13.669 1.00 95.56 219 TRP A N 1
ATOM 1744 C CA . TRP A 1 219 ? -11.873 -9.502 14.148 1.00 95.56 219 TRP A CA 1
ATOM 1745 C C . TRP A 1 219 ? -11.991 -9.414 15.658 1.00 95.56 219 TRP A C 1
ATOM 1747 O O . TRP A 1 219 ? -12.979 -9.874 16.237 1.00 95.56 219 TRP A O 1
ATOM 1757 N N . ARG A 1 220 ? -10.993 -8.821 16.304 1.00 96.81 220 ARG A N 1
ATOM 1758 C CA . ARG A 1 220 ? -11.028 -8.483 17.726 1.00 96.81 220 ARG A CA 1
ATOM 1759 C C . ARG A 1 220 ? -10.578 -7.050 17.918 1.00 96.81 220 ARG A C 1
ATOM 1761 O O . ARG A 1 220 ? -9.647 -6.603 17.267 1.00 96.81 220 ARG A O 1
ATOM 1768 N N . PHE A 1 221 ? -11.228 -6.365 18.839 1.00 97.00 221 PHE A N 1
ATOM 1769 C CA . PHE A 1 221 ? -10.983 -4.971 19.164 1.00 97.00 221 PHE A CA 1
ATOM 1770 C C . PHE A 1 221 ? -10.469 -4.875 20.599 1.00 97.00 221 PHE A C 1
ATOM 1772 O O . PHE A 1 221 ? -10.935 -5.602 21.483 1.00 97.00 221 PHE A O 1
ATOM 1779 N N . ARG A 1 222 ? -9.522 -3.977 20.851 1.00 96.44 222 ARG A N 1
ATOM 1780 C CA . ARG A 1 222 ? -9.076 -3.611 22.199 1.00 96.44 222 ARG A CA 1
ATOM 1781 C C . ARG A 1 222 ? -8.884 -2.101 22.277 1.00 96.44 222 ARG A C 1
ATOM 1783 O O . ARG A 1 222 ? -8.680 -1.454 21.260 1.00 96.44 222 ARG A O 1
ATOM 1790 N N . LEU A 1 223 ? -8.965 -1.545 23.479 1.00 93.00 223 LEU A N 1
ATOM 1791 C CA . LEU A 1 223 ? -8.615 -0.140 23.684 1.00 93.00 223 LEU A CA 1
ATOM 1792 C C . LEU A 1 223 ? -7.098 0.026 23.532 1.00 93.00 223 LEU A C 1
ATOM 1794 O O . LEU A 1 223 ? -6.353 -0.736 24.158 1.00 93.00 223 LEU A O 1
ATOM 1798 N N . GLY A 1 224 ? -6.698 0.982 22.688 1.00 77.75 224 GLY A N 1
ATOM 1799 C CA . GLY A 1 224 ? -5.304 1.371 22.447 1.00 77.75 224 GLY A CA 1
ATOM 1800 C C . GLY A 1 224 ? -4.696 2.218 23.559 1.00 77.75 224 GLY A C 1
ATOM 1801 O O . GLY A 1 224 ? -5.461 2.819 24.352 1.00 77.75 224 GLY A O 1
#